Protein AF-A0AAV6TMI6-F1 (afdb_monomer_lite)

Radius of gyration: 20.51 Å; chains: 1; bounding box: 48×41×56 Å

Sequence (215 aa):
MADSFGLHVQEILPLWRVTPQSPGSEEIFKLIIDLQTMNDDALAQMTLDFLKAKYPNDPLFNEKIRLIGLRNREKFQGAVSNFELLSHMKIGNYVFHTGGWGVGEIVDFSFVLEQVSIEFDYVPGRKDLSFVTAFKVLIPIPPDHFLALRFGNPDLLEKKARKDPVGVIHMLLKDLGPKTTAEIKDELCDLIIPAKEWTRWWQATRSKAKKRYLY

Structure (mmCIF, N/CA/C/O backbone):
data_AF-A0AAV6TMI6-F1
#
_entry.id   AF-A0AAV6TMI6-F1
#
loop_
_atom_site.group_PDB
_atom_site.id
_atom_site.type_symbol
_atom_site.label_atom_id
_atom_site.label_alt_id
_atom_site.label_comp_id
_atom_site.label_asym_id
_atom_site.label_entity_id
_atom_site.label_seq_id
_atom_site.pdbx_PDB_ins_code
_atom_site.Cartn_x
_atom_site.Cartn_y
_atom_site.Cartn_z
_atom_site.occupancy
_atom_site.B_iso_or_equiv
_atom_site.auth_seq_id
_atom_site.auth_comp_id
_atom_site.auth_asym_id
_atom_site.auth_atom_id
_atom_site.pdbx_PDB_model_num
ATOM 1 N N . MET A 1 1 ? 23.675 22.908 -7.245 1.00 42.91 1 MET A N 1
ATOM 2 C CA . MET A 1 1 ? 22.680 21.922 -7.713 1.00 42.91 1 MET A CA 1
ATOM 3 C C . MET A 1 1 ? 22.862 20.698 -6.843 1.00 42.91 1 MET A C 1
ATOM 5 O O . MET A 1 1 ? 24.011 20.387 -6.571 1.00 42.91 1 MET A O 1
ATOM 9 N N . ALA A 1 2 ? 21.790 20.092 -6.328 1.00 47.50 2 ALA A N 1
ATOM 10 C CA . ALA A 1 2 ? 21.932 18.803 -5.656 1.00 47.50 2 ALA A CA 1
ATOM 11 C C . ALA A 1 2 ? 22.416 17.783 -6.692 1.00 47.50 2 ALA A C 1
ATOM 13 O O . ALA A 1 2 ? 21.940 17.808 -7.832 1.00 47.50 2 ALA A O 1
ATOM 14 N N . ASP A 1 3 ? 23.384 16.955 -6.317 1.00 54.31 3 ASP A N 1
ATOM 15 C CA . ASP A 1 3 ? 23.865 15.876 -7.167 1.00 54.31 3 ASP A CA 1
ATOM 16 C C . ASP A 1 3 ? 22.695 14.966 -7.565 1.00 54.31 3 ASP A C 1
ATOM 18 O O . ASP A 1 3 ? 21.745 14.770 -6.801 1.00 54.31 3 ASP A O 1
ATOM 22 N N . SER A 1 4 ? 22.720 14.446 -8.797 1.00 68.94 4 SER A N 1
ATOM 23 C CA . SER A 1 4 ? 21.697 13.493 -9.233 1.00 68.94 4 SER A CA 1
ATOM 24 C C . SER A 1 4 ? 21.710 12.302 -8.281 1.00 68.94 4 SER A C 1
ATOM 26 O O . SER A 1 4 ? 22.778 11.748 -8.026 1.00 68.94 4 SER A O 1
ATOM 28 N N . PHE A 1 5 ? 20.537 11.863 -7.812 1.00 69.19 5 PHE A N 1
ATOM 29 C CA . PHE A 1 5 ? 20.434 10.691 -6.935 1.00 69.19 5 PHE A CA 1
ATOM 30 C C . PHE A 1 5 ? 21.130 9.453 -7.531 1.00 69.19 5 PHE A C 1
ATOM 32 O O . PHE A 1 5 ? 21.631 8.607 -6.797 1.00 69.19 5 PHE A O 1
ATOM 39 N N . GLY A 1 6 ? 21.260 9.386 -8.861 1.00 68.88 6 GLY A N 1
ATOM 40 C CA . GLY A 1 6 ? 22.077 8.386 -9.541 1.00 68.88 6 GLY A CA 1
ATOM 41 C C . GLY A 1 6 ? 23.509 8.248 -8.999 1.00 68.88 6 GLY A C 1
ATOM 42 O O . GLY A 1 6 ? 23.983 7.129 -8.834 1.00 68.88 6 GLY A O 1
ATOM 43 N N . LEU A 1 7 ? 24.183 9.344 -8.638 1.00 68.44 7 LEU A N 1
ATOM 44 C CA . LEU A 1 7 ? 25.538 9.282 -8.075 1.00 68.44 7 LEU A CA 1
ATOM 45 C C . LEU A 1 7 ? 25.561 8.537 -6.731 1.00 68.44 7 LEU A C 1
ATOM 47 O O . LEU A 1 7 ? 26.423 7.691 -6.513 1.00 68.44 7 LEU A O 1
ATOM 51 N N . HIS A 1 8 ? 24.550 8.743 -5.886 1.00 77.50 8 HIS A N 1
ATOM 52 C CA . HIS A 1 8 ? 24.412 8.012 -4.624 1.00 77.50 8 HIS A CA 1
ATOM 53 C C . HIS A 1 8 ? 24.038 6.540 -4.827 1.00 77.50 8 HIS A C 1
ATOM 55 O O . HIS A 1 8 ? 24.455 5.683 -4.050 1.00 77.50 8 HIS A O 1
ATOM 61 N N . VAL A 1 9 ? 23.308 6.203 -5.895 1.00 77.44 9 VAL A N 1
ATOM 62 C CA . VAL A 1 9 ? 23.026 4.799 -6.243 1.00 77.44 9 VAL A CA 1
ATOM 63 C C . VAL A 1 9 ? 24.326 4.023 -6.476 1.00 77.44 9 VAL A C 1
ATOM 65 O O . VAL A 1 9 ? 24.444 2.888 -6.011 1.00 77.44 9 VAL A O 1
ATOM 68 N N . GLN A 1 10 ? 25.326 4.630 -7.121 1.00 75.75 10 GLN A N 1
ATOM 69 C CA . GLN A 1 10 ? 26.625 3.983 -7.339 1.00 75.75 10 GLN A CA 1
ATOM 70 C C . GLN A 1 10 ? 27.388 3.703 -6.035 1.00 75.75 10 GLN A C 1
ATOM 72 O O . GLN A 1 10 ? 28.104 2.706 -5.958 1.00 75.75 10 GLN A O 1
ATOM 77 N N . GLU A 1 11 ? 27.202 4.530 -5.005 1.00 81.31 11 GLU A N 1
ATOM 78 C CA . GLU A 1 11 ? 27.825 4.354 -3.686 1.00 81.31 11 GLU A CA 1
ATOM 79 C C . GLU A 1 11 ? 27.087 3.320 -2.821 1.00 81.31 11 GLU A C 1
ATOM 81 O O . GLU A 1 11 ? 27.713 2.541 -2.101 1.00 81.31 11 GLU A O 1
ATOM 86 N N . ILE A 1 12 ? 25.753 3.277 -2.905 1.00 83.62 12 ILE A N 1
ATOM 87 C CA . ILE A 1 12 ? 24.907 2.410 -2.070 1.00 83.62 12 ILE A CA 1
ATOM 88 C C . ILE A 1 12 ? 24.881 0.967 -2.595 1.00 83.62 12 ILE A C 1
ATOM 90 O O . ILE A 1 12 ? 24.885 0.020 -1.803 1.00 83.62 12 ILE A O 1
ATOM 94 N N . LEU A 1 13 ? 24.872 0.763 -3.918 1.00 83.88 13 LEU A N 1
ATOM 95 C CA . LEU A 1 13 ? 24.757 -0.571 -4.524 1.00 83.88 13 LEU A CA 1
ATOM 96 C C . LEU A 1 13 ? 25.828 -1.573 -4.045 1.00 83.88 13 LEU A C 1
ATOM 98 O O . LEU A 1 13 ? 25.459 -2.711 -3.738 1.00 83.88 13 LEU A O 1
ATOM 102 N N . PRO A 1 14 ? 27.126 -1.218 -3.939 1.00 86.31 14 PRO A N 1
ATOM 103 C CA . PRO A 1 14 ? 28.140 -2.117 -3.389 1.00 86.31 14 PRO A CA 1
ATOM 104 C C . PRO A 1 14 ? 27.855 -2.556 -1.947 1.00 86.31 14 PRO A C 1
ATOM 106 O O . PRO A 1 14 ? 28.071 -3.721 -1.619 1.00 86.31 14 PRO A O 1
ATOM 109 N N . LEU A 1 15 ? 27.332 -1.656 -1.106 1.00 85.75 15 LEU A N 1
ATOM 110 C CA . LEU A 1 15 ? 26.986 -1.950 0.291 1.00 85.75 15 LEU A CA 1
ATOM 111 C C . LEU A 1 15 ? 25.789 -2.898 0.378 1.00 85.75 15 LEU A C 1
ATOM 113 O O . LEU A 1 15 ? 25.787 -3.852 1.159 1.00 85.75 15 LEU A O 1
ATOM 117 N N . TRP A 1 16 ? 24.788 -2.679 -0.472 1.00 87.25 16 TRP A N 1
ATOM 118 C CA . TRP A 1 16 ? 23.643 -3.574 -0.562 1.00 87.25 16 TRP A CA 1
ATOM 119 C C . TRP A 1 16 ? 24.061 -4.999 -0.959 1.00 87.25 16 TRP A C 1
ATOM 121 O O . TRP A 1 16 ? 23.619 -5.961 -0.337 1.00 87.25 16 TRP A O 1
ATOM 131 N N . ARG A 1 17 ? 24.980 -5.153 -1.924 1.00 82.50 17 ARG A N 1
ATOM 132 C CA . ARG A 1 17 ? 25.440 -6.471 -2.413 1.00 82.50 17 ARG A CA 1
ATOM 133 C C . ARG A 1 17 ? 26.094 -7.347 -1.342 1.00 82.50 17 ARG A C 1
ATOM 135 O O . ARG A 1 17 ? 26.044 -8.567 -1.458 1.00 82.50 17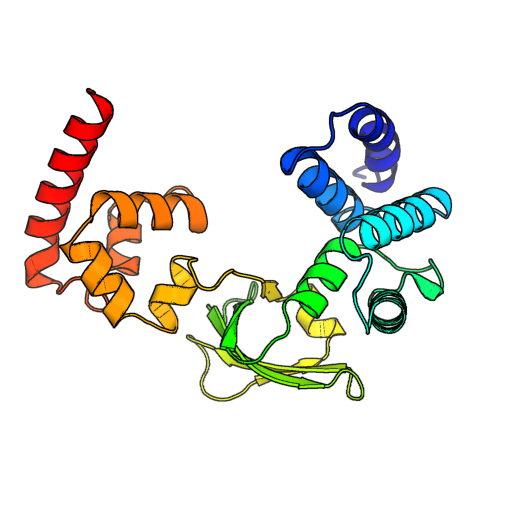 ARG A O 1
ATOM 142 N N . VAL A 1 18 ? 26.728 -6.745 -0.336 1.00 86.19 18 VAL A N 1
ATOM 143 C CA . VAL A 1 18 ? 27.372 -7.473 0.774 1.00 86.19 18 VAL A CA 1
ATOM 144 C C . VAL A 1 18 ? 26.449 -7.668 1.979 1.00 86.19 18 VAL A C 1
ATOM 146 O O . VAL A 1 18 ? 26.834 -8.308 2.956 1.00 86.19 18 VAL A O 1
ATOM 149 N N . THR A 1 19 ? 25.231 -7.126 1.925 1.00 82.81 19 THR A N 1
ATOM 150 C CA . THR A 1 19 ? 24.244 -7.265 2.996 1.00 82.81 19 THR A CA 1
ATOM 151 C C . THR A 1 19 ? 23.599 -8.657 2.932 1.00 82.81 19 THR A C 1
ATOM 153 O O . THR A 1 19 ? 23.247 -9.117 1.843 1.00 82.81 19 THR A O 1
ATOM 156 N N . PRO A 1 20 ? 23.410 -9.352 4.071 1.00 83.56 20 PRO A N 1
ATOM 157 C CA . PRO A 1 20 ? 22.707 -10.629 4.095 1.00 83.56 20 PRO A CA 1
ATOM 158 C C . PRO A 1 20 ? 21.294 -10.522 3.516 1.00 83.56 20 PRO A C 1
ATOM 160 O O . PRO A 1 20 ? 20.553 -9.587 3.836 1.00 83.56 20 PRO A O 1
ATOM 163 N N . GLN A 1 21 ? 20.911 -11.529 2.728 1.00 83.62 21 GLN A N 1
ATOM 164 C CA . GLN A 1 21 ? 19.560 -11.639 2.185 1.00 83.62 21 GLN A CA 1
ATOM 165 C C . GLN A 1 21 ? 18.548 -11.688 3.331 1.00 83.62 21 GLN A C 1
ATOM 167 O O . GLN A 1 21 ? 18.550 -12.588 4.171 1.00 83.62 21 GLN A O 1
ATOM 172 N N . SER A 1 22 ? 17.723 -10.656 3.388 1.00 86.81 22 SER A N 1
ATOM 173 C CA . SER A 1 22 ? 16.751 -10.397 4.441 1.00 86.81 22 SER A CA 1
ATOM 174 C C . SER A 1 22 ? 15.634 -9.501 3.901 1.00 86.81 22 SER A C 1
ATOM 176 O O . SER A 1 22 ? 15.871 -8.746 2.953 1.00 86.81 22 SER A O 1
ATOM 178 N N . PRO A 1 23 ? 14.450 -9.480 4.538 1.00 86.75 23 PRO A N 1
ATOM 179 C CA . PRO A 1 23 ? 13.391 -8.542 4.164 1.00 86.75 23 PRO A CA 1
ATOM 180 C C . PRO A 1 23 ? 1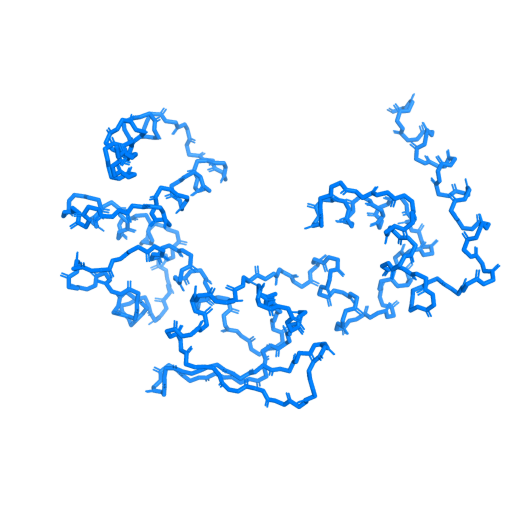3.863 -7.078 4.141 1.00 86.75 23 PRO A C 1
ATOM 182 O O . PRO A 1 23 ? 13.470 -6.315 3.267 1.00 86.75 23 PRO A O 1
ATOM 185 N N . GLY A 1 24 ? 14.768 -6.700 5.053 1.00 88.38 24 GLY A N 1
ATOM 186 C CA . GLY A 1 24 ? 15.363 -5.362 5.067 1.00 88.38 24 GLY A CA 1
ATOM 187 C C . GLY A 1 24 ? 16.239 -5.084 3.843 1.00 88.38 24 GLY A C 1
ATOM 188 O O . GLY A 1 24 ? 16.163 -4.003 3.269 1.00 88.38 24 GLY A O 1
ATOM 189 N N . SER A 1 25 ? 17.035 -6.061 3.398 1.00 90.25 25 SER A N 1
ATOM 190 C CA . SER A 1 25 ? 17.825 -5.912 2.171 1.00 90.25 25 SER A CA 1
ATOM 191 C C . SER A 1 25 ? 16.945 -5.806 0.920 1.00 90.25 25 SER A C 1
ATOM 193 O O . SER A 1 25 ? 17.256 -5.008 0.041 1.00 90.25 25 SER A O 1
ATOM 195 N N . GLU A 1 26 ? 15.830 -6.538 0.838 1.00 92.25 26 GLU A N 1
ATOM 196 C CA . GLU A 1 26 ? 14.895 -6.410 -0.288 1.00 92.25 26 GLU A CA 1
ATOM 197 C C . GLU A 1 26 ? 14.279 -5.009 -0.354 1.00 92.25 26 GLU A C 1
ATOM 199 O O . GLU A 1 26 ? 14.228 -4.409 -1.427 1.00 92.25 26 GLU A O 1
ATOM 204 N N . GLU A 1 27 ? 13.870 -4.468 0.797 1.00 91.88 27 GLU A N 1
ATOM 205 C CA . GLU A 1 27 ? 13.300 -3.122 0.886 1.00 91.88 27 GLU A CA 1
ATOM 206 C C . GLU A 1 27 ? 14.324 -2.048 0.497 1.00 91.88 27 GLU A C 1
ATOM 208 O O . GLU A 1 27 ? 14.013 -1.133 -0.261 1.00 91.88 27 GLU A O 1
ATOM 213 N N . ILE A 1 28 ? 15.581 -2.189 0.930 1.00 92.56 28 ILE A N 1
ATOM 214 C CA . ILE A 1 28 ? 16.662 -1.291 0.501 1.00 92.56 28 ILE A CA 1
ATOM 215 C C . ILE A 1 28 ? 16.838 -1.345 -1.021 1.00 92.56 28 ILE A C 1
ATOM 217 O O . ILE A 1 28 ? 16.965 -0.299 -1.654 1.00 92.56 28 ILE A O 1
ATOM 221 N N . PHE A 1 29 ? 16.827 -2.537 -1.627 1.00 94.00 29 PHE A N 1
ATOM 222 C CA . PHE A 1 29 ? 16.960 -2.663 -3.080 1.00 94.00 29 PHE A CA 1
ATOM 223 C C . PHE A 1 29 ? 15.817 -1.970 -3.815 1.00 94.00 29 PHE A C 1
ATOM 225 O O . PHE A 1 29 ? 16.051 -1.203 -4.746 1.00 94.00 29 PHE A O 1
ATOM 232 N N . LYS A 1 30 ? 14.584 -2.202 -3.367 1.00 95.19 30 LYS A N 1
ATOM 233 C CA . LYS A 1 30 ? 13.396 -1.531 -3.889 1.00 95.19 30 LYS A CA 1
ATOM 234 C C . LYS A 1 30 ? 13.544 -0.010 -3.832 1.00 95.19 30 LYS A C 1
ATOM 236 O O . LYS A 1 30 ? 13.389 0.630 -4.866 1.00 95.19 30 LYS A O 1
ATOM 241 N N . LEU A 1 31 ? 13.956 0.552 -2.692 1.00 93.19 31 LEU A N 1
ATOM 242 C CA . LEU A 1 31 ? 14.194 1.993 -2.542 1.00 93.19 31 LEU A CA 1
ATOM 243 C C . LEU A 1 31 ? 15.281 2.516 -3.493 1.00 93.19 31 LEU A C 1
ATOM 245 O O . LEU A 1 31 ? 15.130 3.594 -4.067 1.00 93.19 31 LEU A O 1
ATOM 249 N N . ILE A 1 32 ? 16.359 1.753 -3.705 1.00 92.62 32 ILE A N 1
ATOM 250 C CA . ILE A 1 32 ? 17.386 2.099 -4.700 1.00 92.62 32 ILE A CA 1
ATOM 251 C C . ILE A 1 32 ? 16.753 2.202 -6.095 1.00 92.62 32 ILE A C 1
ATOM 253 O O . ILE A 1 32 ? 16.994 3.180 -6.801 1.00 92.62 32 ILE A O 1
ATOM 257 N N . ILE A 1 33 ? 15.923 1.232 -6.490 1.00 94.44 33 ILE A N 1
ATOM 258 C CA . ILE A 1 33 ? 15.256 1.223 -7.801 1.00 94.44 33 ILE A CA 1
ATOM 259 C C . ILE A 1 33 ? 14.168 2.303 -7.916 1.00 94.44 33 ILE A C 1
ATOM 261 O O . ILE A 1 33 ? 13.968 2.852 -9.000 1.00 94.44 33 ILE A O 1
ATOM 265 N N . ASP A 1 34 ? 13.485 2.651 -6.829 1.00 92.75 34 ASP A N 1
ATOM 266 C CA . ASP A 1 34 ? 12.494 3.733 -6.802 1.00 92.75 34 ASP A CA 1
ATOM 267 C C . ASP A 1 34 ? 13.141 5.109 -7.023 1.00 92.75 34 ASP A C 1
ATOM 269 O O . ASP A 1 34 ? 12.542 5.996 -7.633 1.00 92.75 34 ASP A O 1
ATOM 273 N N . LEU A 1 35 ? 14.376 5.296 -6.557 1.00 90.06 35 LEU A N 1
ATOM 274 C CA . LEU A 1 35 ? 15.058 6.591 -6.573 1.00 90.06 35 LEU A CA 1
ATOM 275 C C . LEU A 1 35 ? 16.083 6.742 -7.712 1.00 90.06 35 LEU A C 1
ATOM 277 O O . LEU A 1 35 ? 16.497 7.862 -8.017 1.00 90.06 35 LEU A O 1
ATOM 281 N N . GLN A 1 36 ? 16.498 5.646 -8.356 1.00 87.94 36 GLN A N 1
ATOM 282 C CA . GLN A 1 36 ? 17.481 5.688 -9.442 1.00 87.94 36 GLN A CA 1
ATOM 283 C C . GLN A 1 36 ? 17.005 6.519 -10.645 1.00 87.94 36 GLN A C 1
ATOM 285 O O . GLN A 1 36 ? 15.839 6.478 -11.035 1.00 87.94 36 GLN A O 1
ATOM 290 N N . THR A 1 37 ? 17.948 7.216 -11.284 1.00 86.56 37 THR A N 1
ATOM 291 C CA . THR A 1 37 ? 17.722 7.998 -12.515 1.00 86.56 37 THR A CA 1
ATOM 292 C C . THR A 1 37 ? 18.679 7.637 -13.655 1.00 86.56 37 THR A C 1
ATOM 294 O O . THR A 1 37 ? 18.583 8.207 -14.741 1.00 86.56 37 THR A O 1
ATOM 297 N N . MET A 1 38 ? 19.621 6.716 -13.421 1.00 79.88 38 MET A N 1
ATOM 298 C CA . MET A 1 38 ? 20.730 6.427 -14.340 1.00 79.88 38 MET A CA 1
ATOM 299 C C . MET A 1 38 ? 20.343 5.494 -15.484 1.00 79.88 38 MET A C 1
ATOM 301 O O . MET A 1 38 ? 20.992 5.530 -16.522 1.00 79.88 38 MET A O 1
ATOM 305 N N . ASN A 1 39 ? 19.313 4.664 -15.285 1.00 80.00 39 ASN A N 1
ATOM 306 C CA . ASN A 1 39 ? 18.889 3.612 -16.212 1.00 80.00 39 ASN A CA 1
ATOM 307 C C . ASN A 1 39 ? 20.062 2.763 -16.753 1.00 80.00 39 ASN A C 1
ATOM 309 O O . ASN A 1 39 ? 20.126 2.444 -17.935 1.00 80.00 39 ASN A O 1
ATOM 313 N N . ASP A 1 40 ? 21.002 2.421 -15.869 1.00 86.06 40 ASP A N 1
ATOM 314 C CA . ASP A 1 40 ? 22.181 1.617 -16.192 1.00 86.06 40 ASP A CA 1
ATOM 315 C C . ASP A 1 40 ? 21.818 0.150 -16.489 1.00 86.06 40 ASP A C 1
ATOM 317 O O . ASP A 1 40 ? 20.967 -0.446 -15.822 1.00 86.06 40 ASP A O 1
ATOM 321 N N . ASP A 1 41 ? 22.501 -0.449 -17.466 1.00 89.38 41 ASP A N 1
ATOM 322 C CA . ASP A 1 41 ? 22.238 -1.814 -17.931 1.00 89.38 41 ASP A CA 1
ATOM 323 C C . ASP A 1 41 ? 22.522 -2.880 -16.864 1.00 89.38 41 ASP A C 1
ATOM 325 O O . ASP A 1 41 ? 21.785 -3.868 -16.754 1.00 89.38 41 ASP A O 1
ATOM 329 N N . ALA A 1 42 ? 23.571 -2.694 -16.056 1.00 89.69 42 ALA A N 1
ATOM 330 C CA . ALA A 1 42 ? 23.886 -3.618 -14.974 1.00 89.69 42 ALA A CA 1
ATOM 331 C C . ALA A 1 42 ? 22.828 -3.524 -13.869 1.00 89.69 42 ALA A C 1
ATOM 333 O O . ALA A 1 42 ? 22.396 -4.553 -13.350 1.00 89.69 42 ALA A O 1
ATOM 334 N N . LEU A 1 43 ? 22.345 -2.319 -13.555 1.00 90.88 43 LEU A N 1
ATOM 335 C CA . LEU A 1 43 ? 21.240 -2.127 -12.615 1.00 90.88 43 LEU A CA 1
ATOM 336 C C . LEU A 1 43 ? 19.922 -2.724 -13.133 1.00 90.88 43 LEU A C 1
ATOM 338 O O . LEU A 1 43 ? 19.197 -3.370 -12.371 1.00 90.88 43 LEU A O 1
ATOM 342 N N . ALA A 1 44 ? 19.623 -2.578 -14.425 1.00 93.75 44 ALA A N 1
ATOM 343 C CA . ALA A 1 44 ? 18.457 -3.202 -15.048 1.00 93.75 44 ALA A CA 1
ATOM 344 C C . ALA A 1 44 ? 18.531 -4.736 -14.968 1.00 93.75 44 ALA A C 1
ATOM 346 O O . ALA A 1 44 ? 17.551 -5.389 -14.602 1.00 93.75 44 ALA A O 1
ATOM 347 N N . GLN A 1 45 ? 19.707 -5.312 -15.244 1.00 94.38 45 GLN A N 1
ATOM 348 C CA . GLN A 1 45 ? 19.946 -6.750 -15.121 1.00 94.38 45 GLN A CA 1
ATOM 349 C C . GLN A 1 45 ? 19.795 -7.229 -13.671 1.00 94.38 45 GLN A C 1
ATOM 351 O O . GLN A 1 45 ? 19.084 -8.200 -13.427 1.00 94.38 45 GLN A O 1
ATOM 356 N N . MET A 1 46 ? 20.367 -6.509 -12.701 1.00 93.56 46 MET A N 1
ATOM 357 C CA . MET A 1 46 ? 20.188 -6.806 -11.275 1.00 93.56 46 MET A CA 1
ATOM 358 C C . MET A 1 46 ? 18.714 -6.771 -10.863 1.00 93.56 46 MET A C 1
ATOM 360 O O . MET A 1 46 ? 18.261 -7.638 -10.120 1.00 93.56 46 MET A O 1
ATOM 364 N N . THR A 1 47 ? 17.956 -5.792 -11.362 1.00 95.81 47 THR A N 1
ATOM 365 C CA . THR A 1 47 ? 16.520 -5.673 -11.076 1.00 95.81 47 THR A CA 1
ATOM 366 C C . THR A 1 47 ? 15.745 -6.859 -11.645 1.00 95.81 47 THR A C 1
ATOM 368 O O . THR A 1 47 ? 14.878 -7.417 -10.974 1.00 95.81 47 THR A O 1
ATOM 371 N N . LEU A 1 48 ? 16.080 -7.289 -12.863 1.00 96.44 48 LEU A N 1
ATOM 372 C CA . LEU A 1 48 ? 15.478 -8.464 -13.485 1.00 96.44 48 LEU A CA 1
ATOM 373 C C . LEU A 1 48 ? 15.777 -9.744 -12.693 1.00 96.44 48 LEU A C 1
ATOM 375 O O . LEU A 1 48 ? 14.868 -10.541 -12.471 1.00 96.44 48 LEU A O 1
ATOM 379 N N . ASP A 1 49 ? 17.023 -9.939 -12.268 1.00 95.62 49 ASP A N 1
ATOM 380 C CA . ASP A 1 49 ? 17.434 -11.129 -11.517 1.00 95.62 49 ASP A CA 1
ATOM 381 C C . ASP A 1 49 ? 16.788 -11.165 -10.127 1.00 95.62 49 ASP A C 1
ATOM 383 O O . ASP A 1 49 ? 16.290 -12.211 -9.708 1.00 95.62 49 ASP A O 1
ATOM 387 N N . PHE A 1 50 ? 16.689 -10.009 -9.462 1.00 95.88 50 PHE A N 1
ATOM 388 C CA . PHE A 1 50 ? 15.935 -9.847 -8.219 1.00 95.88 50 PHE A CA 1
ATOM 389 C C . PHE A 1 50 ? 14.464 -10.256 -8.386 1.00 95.88 50 PHE A C 1
ATOM 391 O O . PHE A 1 50 ? 13.954 -11.083 -7.628 1.00 95.88 50 PHE A O 1
ATOM 398 N N . LEU A 1 51 ? 13.782 -9.732 -9.412 1.00 97.44 51 LEU A N 1
ATOM 399 C CA . LEU A 1 51 ? 12.375 -10.053 -9.668 1.00 97.44 51 LEU A CA 1
ATOM 400 C C . LEU A 1 51 ? 12.180 -11.529 -10.026 1.00 97.44 51 LEU A C 1
ATOM 402 O O . LEU A 1 51 ? 11.241 -12.148 -9.532 1.00 97.44 51 LEU A O 1
ATOM 406 N N . LYS A 1 52 ? 13.071 -12.118 -10.833 1.00 96.62 52 LYS A N 1
ATOM 407 C CA . LYS A 1 52 ? 13.029 -13.553 -11.164 1.00 96.62 52 LYS A CA 1
ATOM 408 C C . LYS A 1 52 ? 13.189 -14.430 -9.926 1.00 96.62 52 LYS A C 1
ATOM 410 O O . LYS A 1 52 ? 12.482 -15.424 -9.802 1.00 96.62 52 LYS A O 1
ATOM 415 N N . ALA A 1 53 ? 14.099 -14.071 -9.020 1.00 95.06 53 ALA A N 1
ATOM 416 C CA . ALA A 1 53 ? 14.312 -14.810 -7.780 1.00 95.06 53 ALA A CA 1
ATOM 417 C C . ALA A 1 53 ? 13.096 -14.722 -6.843 1.00 95.06 53 ALA A C 1
ATOM 419 O O . ALA A 1 53 ? 12.719 -15.724 -6.237 1.00 95.06 53 ALA A O 1
ATOM 420 N N . LYS A 1 54 ? 12.458 -13.547 -6.757 1.00 95.06 54 LYS A N 1
ATOM 421 C CA . LYS A 1 54 ? 11.289 -13.307 -5.895 1.00 95.06 54 LYS A CA 1
ATOM 422 C C . LYS A 1 54 ? 9.990 -13.899 -6.459 1.00 95.06 54 LYS A C 1
ATOM 424 O O . LYS A 1 54 ? 9.146 -14.359 -5.694 1.00 95.06 54 LYS A O 1
ATOM 429 N N . TYR A 1 55 ? 9.838 -13.932 -7.784 1.00 96.38 55 TYR A N 1
ATOM 430 C CA . TYR A 1 55 ? 8.620 -14.367 -8.480 1.00 96.38 55 TYR A CA 1
ATOM 431 C C . TYR A 1 55 ? 8.889 -15.457 -9.539 1.00 96.38 55 TYR A C 1
ATOM 433 O O . TYR A 1 55 ? 8.520 -15.287 -10.704 1.00 96.38 55 TYR A O 1
ATOM 441 N N . PRO A 1 56 ? 9.493 -16.605 -9.171 1.00 94.88 56 PRO A N 1
ATOM 442 C CA . PRO A 1 56 ? 9.985 -17.590 -10.141 1.00 94.88 56 PRO A CA 1
ATOM 443 C C . PRO A 1 56 ? 8.878 -18.272 -10.957 1.00 94.88 56 PRO A C 1
ATOM 445 O O . PRO A 1 56 ? 9.126 -18.725 -12.070 1.00 94.88 56 PRO A O 1
ATOM 448 N N . ASN A 1 57 ? 7.658 -18.336 -10.414 1.00 95.94 57 ASN A N 1
ATOM 449 C CA . ASN A 1 57 ? 6.520 -19.045 -11.005 1.00 95.94 57 ASN A CA 1
ATOM 450 C C . ASN A 1 57 ? 5.371 -18.103 -11.403 1.00 95.94 57 ASN A C 1
ATOM 452 O O . ASN A 1 57 ? 4.228 -18.545 -11.512 1.00 95.94 57 ASN A O 1
ATOM 456 N N . ASP A 1 58 ? 5.633 -16.803 -11.560 1.00 96.19 58 ASP A N 1
ATOM 457 C CA . ASP A 1 58 ? 4.590 -15.860 -11.962 1.00 96.19 58 ASP A CA 1
ATOM 458 C C . ASP A 1 58 ? 4.205 -16.086 -13.438 1.00 96.19 58 ASP A C 1
ATOM 460 O O . ASP A 1 58 ? 5.035 -15.881 -14.329 1.00 96.19 58 ASP A O 1
ATOM 464 N N . PRO A 1 59 ? 2.956 -16.491 -13.738 1.00 96.00 59 PRO A N 1
ATOM 465 C CA . PRO A 1 59 ? 2.542 -16.808 -15.105 1.00 96.00 59 PRO A CA 1
ATOM 466 C C . PRO A 1 59 ? 2.539 -15.582 -16.028 1.00 96.00 59 PRO A C 1
ATOM 468 O O . PRO A 1 59 ? 2.572 -15.730 -17.248 1.00 96.00 59 PRO A O 1
ATOM 471 N N . LEU A 1 60 ? 2.512 -14.372 -15.462 1.00 96.38 60 LEU A N 1
ATOM 472 C CA . LEU A 1 60 ? 2.525 -13.103 -16.183 1.00 96.38 60 LEU A CA 1
ATOM 473 C C . LEU A 1 60 ? 3.879 -12.394 -16.070 1.00 96.38 60 LEU A C 1
ATOM 475 O O . LEU A 1 60 ? 3.965 -11.211 -16.396 1.00 96.38 60 LEU A O 1
ATOM 479 N N . PHE A 1 61 ? 4.943 -13.083 -15.641 1.00 97.12 61 PHE A N 1
ATOM 480 C CA . PHE A 1 61 ? 6.246 -12.468 -15.376 1.00 97.12 61 PHE A CA 1
ATOM 481 C C . PHE A 1 61 ? 6.735 -11.594 -16.539 1.00 97.12 61 PHE A C 1
ATOM 483 O O . PHE A 1 61 ? 6.983 -10.404 -16.361 1.00 97.12 61 PHE A O 1
ATOM 490 N N . ASN A 1 62 ? 6.813 -12.151 -17.751 1.00 96.19 62 ASN A N 1
ATOM 491 C CA . ASN A 1 62 ? 7.306 -11.424 -18.928 1.00 96.19 62 ASN A CA 1
ATOM 492 C C . ASN A 1 62 ? 6.418 -10.229 -19.301 1.00 96.19 62 ASN A C 1
ATOM 494 O O . ASN A 1 62 ? 6.926 -9.191 -19.729 1.00 96.19 62 ASN A O 1
ATOM 498 N N . GLU A 1 63 ? 5.107 -10.361 -19.105 1.00 96.69 63 GLU A N 1
ATOM 499 C CA . GLU A 1 63 ? 4.157 -9.281 -19.353 1.00 96.69 63 GLU A CA 1
ATOM 500 C C . GLU A 1 63 ? 4.352 -8.143 -18.344 1.00 96.69 63 GLU A C 1
ATOM 502 O O . GLU A 1 63 ? 4.459 -6.979 -18.721 1.00 96.69 63 GLU A O 1
ATOM 507 N N . LYS A 1 64 ? 4.537 -8.468 -17.062 1.00 97.31 64 LYS A N 1
ATOM 508 C CA . LYS A 1 64 ? 4.860 -7.487 -16.019 1.00 97.31 64 LYS A CA 1
ATOM 509 C C . LYS A 1 64 ? 6.209 -6.808 -16.264 1.00 97.31 64 LYS A C 1
ATOM 511 O O . LYS A 1 64 ? 6.290 -5.591 -16.139 1.00 97.31 64 LYS A O 1
ATOM 516 N N . ILE A 1 65 ? 7.241 -7.544 -16.692 1.00 97.12 65 ILE A N 1
ATOM 517 C CA . ILE A 1 65 ? 8.548 -6.974 -17.083 1.00 97.12 65 ILE A CA 1
ATOM 518 C C . ILE A 1 65 ? 8.400 -5.953 -18.223 1.00 97.12 65 ILE A C 1
ATOM 520 O O . ILE A 1 65 ? 9.084 -4.925 -18.223 1.00 97.12 65 ILE A O 1
ATOM 524 N N . ARG A 1 66 ? 7.499 -6.200 -19.185 1.00 95.75 66 ARG A N 1
ATOM 525 C CA . ARG A 1 66 ? 7.160 -5.225 -20.233 1.00 95.75 66 ARG A CA 1
ATOM 526 C C . ARG A 1 66 ? 6.502 -3.982 -19.635 1.00 95.75 66 ARG A C 1
ATOM 528 O O . ARG A 1 66 ? 6.943 -2.876 -19.934 1.00 95.75 66 ARG A O 1
ATOM 535 N N . LEU A 1 67 ? 5.483 -4.166 -18.798 1.00 95.62 67 LEU A N 1
ATOM 536 C CA . LEU A 1 67 ? 4.675 -3.081 -18.229 1.00 95.62 67 LEU A CA 1
ATOM 537 C C . LEU A 1 67 ? 5.468 -2.126 -17.330 1.00 95.62 67 LEU A C 1
ATOM 539 O O . LEU A 1 67 ? 5.182 -0.934 -17.301 1.00 95.62 67 LEU A O 1
ATOM 543 N N . ILE A 1 68 ? 6.489 -2.625 -16.632 1.00 95.31 68 ILE A N 1
ATOM 544 C CA . ILE A 1 68 ? 7.341 -1.810 -15.749 1.00 95.31 68 ILE A CA 1
ATOM 545 C C . ILE A 1 68 ? 8.566 -1.206 -16.454 1.00 95.31 68 ILE A C 1
ATOM 547 O O . ILE A 1 68 ? 9.441 -0.652 -15.794 1.00 95.31 68 ILE A O 1
ATOM 551 N N . GLY A 1 69 ? 8.666 -1.345 -17.781 1.00 91.62 69 GLY A N 1
ATOM 552 C CA . GLY A 1 69 ? 9.726 -0.731 -18.590 1.00 91.62 69 GLY A CA 1
ATOM 553 C C . GLY A 1 69 ? 11.073 -1.466 -18.598 1.00 91.62 69 GLY A C 1
ATOM 554 O O . GLY A 1 69 ? 11.999 -1.038 -19.289 1.00 91.62 69 GLY A O 1
ATOM 555 N N . LEU A 1 70 ? 11.193 -2.614 -17.918 1.00 92.25 70 LEU A N 1
ATOM 556 C CA . LEU A 1 70 ? 12.442 -3.388 -17.866 1.00 92.25 70 LEU A CA 1
ATOM 557 C C . LEU A 1 70 ? 12.763 -4.148 -19.158 1.00 92.25 70 LEU A C 1
ATOM 559 O O . LEU A 1 70 ? 13.917 -4.519 -19.362 1.00 92.25 70 LEU A O 1
ATOM 563 N N . ARG A 1 71 ? 11.790 -4.362 -20.058 1.00 89.75 71 ARG A N 1
ATOM 564 C CA . ARG A 1 71 ? 12.050 -5.040 -21.344 1.00 89.75 71 ARG A CA 1
ATOM 565 C C . ARG A 1 71 ? 13.056 -4.281 -22.210 1.00 89.75 71 ARG A C 1
ATOM 567 O O . ARG A 1 71 ? 13.947 -4.897 -22.782 1.00 89.75 71 ARG A O 1
ATOM 574 N N . ASN A 1 72 ? 12.895 -2.962 -22.294 1.00 86.69 72 ASN A N 1
ATOM 575 C CA . ASN A 1 72 ? 13.749 -2.102 -23.112 1.00 86.69 72 ASN A CA 1
ATOM 576 C C . ASN A 1 72 ? 14.847 -1.417 -22.281 1.00 86.69 72 ASN A C 1
ATOM 578 O O . ASN A 1 72 ? 15.741 -0.819 -22.858 1.00 86.69 72 ASN A O 1
ATOM 582 N N . ARG A 1 73 ? 14.781 -1.498 -20.941 1.00 87.88 73 ARG A N 1
ATOM 583 C CA . ARG A 1 73 ? 15.770 -0.955 -19.985 1.00 87.88 73 ARG A CA 1
ATOM 584 C C . ARG A 1 73 ? 15.966 0.568 -20.014 1.00 87.88 73 ARG A C 1
ATOM 586 O O . ARG A 1 73 ? 16.800 1.088 -19.289 1.00 87.88 73 ARG A O 1
ATOM 593 N N . GLU A 1 74 ? 15.151 1.297 -20.771 1.00 78.38 74 GLU A N 1
ATOM 594 C CA . GLU A 1 74 ? 15.270 2.755 -20.922 1.00 78.38 74 GLU A CA 1
ATOM 595 C C . GLU A 1 74 ? 14.680 3.550 -19.746 1.00 78.38 74 GLU A C 1
ATOM 597 O O . GLU A 1 74 ? 15.160 4.638 -19.436 1.00 78.38 74 GLU A O 1
ATOM 602 N N . LYS A 1 75 ? 13.610 3.044 -19.111 1.00 86.88 75 LYS A N 1
ATOM 603 C CA . LYS A 1 75 ? 12.914 3.694 -17.986 1.00 86.88 75 LYS A CA 1
ATOM 604 C C . LYS A 1 75 ? 12.346 2.643 -17.042 1.00 86.88 75 LYS A C 1
ATOM 606 O O . LYS A 1 75 ? 11.268 2.112 -17.291 1.00 86.88 75 LYS A O 1
ATOM 611 N N . PHE A 1 76 ? 13.066 2.361 -15.963 1.00 92.50 76 PHE A N 1
ATOM 612 C CA . PHE A 1 76 ? 12.666 1.354 -14.971 1.00 92.50 76 PHE A CA 1
ATOM 613 C C . PHE A 1 76 ? 12.736 1.874 -13.530 1.00 92.50 76 PHE A C 1
ATOM 615 O O . PHE A 1 76 ? 12.812 1.101 -12.575 1.00 92.50 76 PHE A O 1
ATOM 622 N N . GLN A 1 77 ? 12.710 3.196 -13.350 1.00 93.56 77 GLN A N 1
ATOM 623 C CA . GLN A 1 77 ? 12.525 3.784 -12.028 1.00 93.56 77 GLN A CA 1
ATOM 624 C C . GLN A 1 77 ? 11.216 3.262 -11.420 1.00 93.56 77 GLN A C 1
ATOM 626 O O . GLN A 1 77 ? 10.168 3.276 -12.069 1.00 93.56 77 GLN A O 1
ATOM 631 N N . GLY A 1 78 ? 11.296 2.756 -10.195 1.00 95.19 78 GLY A N 1
ATOM 632 C CA . GLY A 1 78 ? 10.162 2.146 -9.508 1.00 95.19 78 GLY A CA 1
ATOM 633 C C . GLY A 1 78 ? 9.759 0.764 -10.018 1.00 95.19 78 GLY A C 1
ATOM 634 O O . GLY A 1 78 ? 8.707 0.259 -9.639 1.00 95.19 78 GLY A O 1
ATOM 635 N N . ALA A 1 79 ? 10.557 0.119 -10.877 1.00 96.75 79 ALA A N 1
ATOM 636 C CA . ALA A 1 79 ? 10.177 -1.152 -11.494 1.00 96.75 79 ALA A CA 1
ATOM 637 C C . ALA A 1 79 ? 9.868 -2.261 -10.476 1.00 96.75 79 ALA A C 1
ATOM 639 O O . ALA A 1 79 ? 8.939 -3.035 -10.700 1.00 96.75 79 ALA A O 1
ATOM 640 N N . VAL A 1 80 ? 10.584 -2.313 -9.346 1.00 97.50 80 VAL A N 1
ATOM 641 C CA . VAL A 1 80 ? 10.283 -3.272 -8.271 1.00 97.50 80 VAL A CA 1
ATOM 642 C C . VAL A 1 80 ? 8.903 -2.990 -7.675 1.00 97.50 80 VAL A C 1
ATOM 644 O O . VAL A 1 80 ? 8.042 -3.865 -7.721 1.00 97.50 80 VAL A O 1
ATOM 647 N N . SER A 1 81 ? 8.657 -1.763 -7.210 1.00 97.62 81 SER A N 1
ATOM 648 C CA . SER A 1 81 ? 7.365 -1.329 -6.657 1.00 97.62 81 SER A CA 1
ATOM 649 C C . SER A 1 81 ? 6.201 -1.549 -7.626 1.00 97.62 81 SER A C 1
ATOM 651 O O . SER A 1 81 ? 5.141 -2.045 -7.244 1.00 97.62 81 SER A O 1
ATOM 653 N N . ASN A 1 82 ? 6.415 -1.267 -8.909 1.00 97.94 82 ASN A N 1
ATOM 654 C CA . ASN A 1 82 ? 5.412 -1.451 -9.952 1.00 97.94 82 ASN A CA 1
ATOM 655 C C . ASN A 1 82 ? 5.117 -2.938 -10.197 1.00 97.94 82 ASN A C 1
ATOM 657 O O . ASN A 1 82 ? 3.955 -3.313 -10.353 1.00 97.94 82 ASN A O 1
ATOM 661 N N . PHE A 1 83 ? 6.137 -3.805 -10.184 1.00 98.38 83 PHE A N 1
ATOM 662 C CA . PHE A 1 83 ? 5.942 -5.253 -10.296 1.00 98.38 83 PHE A CA 1
ATOM 663 C C . PHE A 1 83 ? 5.176 -5.797 -9.085 1.00 98.38 83 PHE A C 1
ATOM 665 O O . PHE A 1 83 ? 4.273 -6.625 -9.243 1.00 98.38 83 PHE A O 1
ATOM 672 N N . GLU A 1 84 ? 5.510 -5.326 -7.879 1.00 97.69 84 GLU A N 1
ATOM 673 C CA . GLU A 1 84 ? 4.801 -5.673 -6.644 1.00 97.69 84 GLU A CA 1
ATOM 674 C C . GLU A 1 84 ? 3.328 -5.256 -6.724 1.00 97.69 84 GLU A C 1
ATOM 676 O O . GLU A 1 84 ? 2.456 -6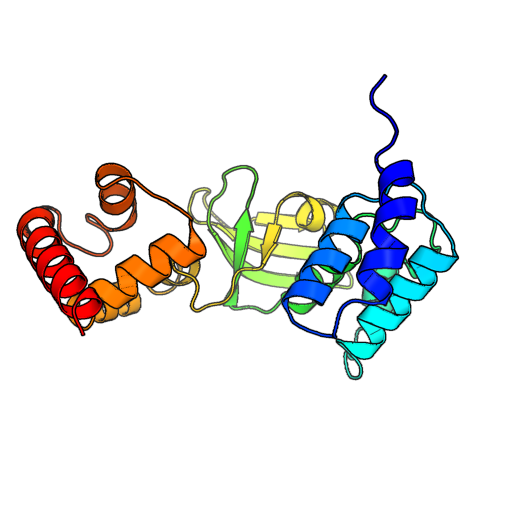.080 -6.450 1.00 97.69 84 GLU A O 1
ATOM 681 N N . LEU A 1 85 ? 3.028 -4.043 -7.206 1.00 98.44 85 LEU A N 1
ATOM 682 C CA . LEU A 1 85 ? 1.651 -3.589 -7.413 1.00 98.44 85 LEU A CA 1
ATOM 683 C C . LEU A 1 85 ? 0.899 -4.477 -8.416 1.00 98.44 85 LEU A C 1
ATOM 685 O O . LEU A 1 85 ? -0.200 -4.932 -8.111 1.00 98.44 85 LEU A O 1
ATOM 689 N N . LEU A 1 86 ? 1.489 -4.789 -9.578 1.00 98.31 86 LEU A N 1
ATOM 690 C CA . LEU A 1 86 ? 0.875 -5.693 -10.566 1.00 98.31 86 LEU A CA 1
ATOM 691 C C . LEU A 1 86 ? 0.639 -7.103 -10.007 1.00 98.31 86 LEU A C 1
ATOM 693 O O . LEU A 1 86 ? -0.288 -7.794 -10.419 1.00 98.31 86 LEU A O 1
ATOM 697 N N . SER A 1 87 ? 1.488 -7.562 -9.089 1.00 97.50 87 SER A N 1
ATOM 698 C CA . SER A 1 87 ? 1.360 -8.875 -8.440 1.00 97.50 87 SER A CA 1
ATOM 699 C C . SER A 1 87 ? 0.336 -8.881 -7.310 1.00 97.50 87 SER A C 1
ATOM 701 O O . SER A 1 87 ? -0.248 -9.923 -7.002 1.00 97.50 87 SER A O 1
ATOM 703 N N . HIS A 1 88 ? 0.083 -7.707 -6.738 1.00 97.50 88 HIS A N 1
ATOM 704 C CA . HIS A 1 88 ? -0.956 -7.457 -5.751 1.00 97.50 88 HIS A CA 1
ATOM 705 C C . HIS A 1 88 ? -2.349 -7.283 -6.367 1.00 97.50 88 HIS A C 1
ATOM 707 O O . HIS A 1 88 ? -3.337 -7.409 -5.650 1.00 97.50 88 HIS A O 1
ATOM 713 N N . MET A 1 89 ? -2.463 -7.025 -7.674 1.00 96.12 89 MET A N 1
ATOM 714 C CA . MET A 1 89 ? -3.757 -6.863 -8.347 1.00 96.12 89 MET A CA 1
ATOM 715 C C . MET A 1 89 ? -4.567 -8.162 -8.338 1.00 96.12 89 MET A C 1
ATOM 717 O O . MET A 1 89 ? -4.348 -9.075 -9.134 1.00 96.12 89 MET A O 1
ATOM 721 N N . LYS A 1 90 ? -5.514 -8.231 -7.404 1.00 97.12 90 LYS A N 1
ATOM 722 C CA . LYS A 1 90 ? -6.528 -9.276 -7.263 1.00 97.12 90 LYS A CA 1
ATOM 723 C C . LYS A 1 90 ? -7.805 -8.613 -6.771 1.00 97.12 90 LYS A C 1
ATOM 725 O O . LYS A 1 90 ? -7.732 -7.683 -5.974 1.00 97.12 90 LYS A O 1
ATOM 730 N N . ILE A 1 91 ? -8.957 -9.096 -7.224 1.00 98.12 91 ILE A N 1
ATOM 731 C CA . ILE A 1 91 ? -10.242 -8.604 -6.716 1.00 98.12 91 ILE A CA 1
ATOM 732 C C . ILE A 1 91 ? -10.301 -8.857 -5.201 1.00 98.12 91 ILE A C 1
ATOM 734 O O . ILE A 1 91 ? -9.937 -9.945 -4.748 1.00 98.12 91 ILE A O 1
ATOM 738 N N . GLY A 1 92 ? -10.708 -7.846 -4.433 1.00 97.75 92 GLY A N 1
ATOM 739 C CA . GLY A 1 92 ? -10.754 -7.873 -2.969 1.00 97.75 92 GLY A CA 1
ATOM 740 C C . GLY A 1 92 ? -9.450 -7.487 -2.264 1.00 97.75 92 GLY A C 1
ATOM 741 O O . GLY A 1 92 ? -9.422 -7.387 -1.038 1.00 97.75 92 GLY A O 1
ATOM 742 N N . ASN A 1 93 ? -8.357 -7.264 -3.003 1.00 98.19 93 ASN A N 1
ATOM 743 C CA . ASN A 1 93 ? -7.137 -6.706 -2.423 1.00 98.19 93 ASN A CA 1
ATOM 744 C C . ASN A 1 93 ? -7.243 -5.185 -2.272 1.00 98.19 93 ASN A C 1
ATOM 746 O O . ASN A 1 93 ? -7.915 -4.513 -3.053 1.00 98.19 93 ASN A O 1
ATOM 750 N N . TYR A 1 94 ? -6.510 -4.640 -1.302 1.00 98.56 94 TYR A N 1
ATOM 751 C CA . TYR A 1 94 ? -6.576 -3.224 -0.952 1.00 98.56 94 TYR A CA 1
ATOM 752 C C . TYR A 1 94 ? -5.337 -2.453 -1.397 1.00 98.56 94 TYR A C 1
ATOM 754 O O . TYR A 1 94 ? -4.215 -2.959 -1.387 1.00 98.56 94 TYR A O 1
ATOM 762 N N . VAL A 1 95 ? -5.529 -1.191 -1.745 1.00 98.69 95 VAL A N 1
ATOM 763 C CA . VAL A 1 95 ? -4.467 -0.235 -2.062 1.00 98.69 95 VAL A CA 1
ATOM 764 C C . VAL A 1 95 ? -4.704 1.059 -1.294 1.00 98.69 95 VAL A C 1
ATOM 766 O O . VAL A 1 95 ? -5.834 1.387 -0.945 1.00 98.69 95 VAL A O 1
ATOM 769 N N . PHE A 1 96 ? -3.646 1.817 -1.040 1.00 98.44 96 PHE A N 1
ATOM 770 C CA . PHE A 1 96 ? -3.728 3.169 -0.505 1.00 98.44 96 PHE A CA 1
ATOM 771 C C . PHE A 1 96 ? -3.396 4.185 -1.596 1.00 98.44 96 PHE A C 1
ATOM 773 O O . PHE A 1 96 ? -2.369 4.060 -2.265 1.00 98.44 96 PHE A O 1
ATOM 780 N N . HIS A 1 97 ? -4.249 5.196 -1.764 1.00 98.50 97 HIS A N 1
ATOM 781 C CA . HIS A 1 97 ? -4.048 6.258 -2.741 1.00 98.50 97 HIS A CA 1
ATOM 782 C C . HIS A 1 97 ? -3.304 7.457 -2.135 1.00 98.50 97 HIS A C 1
ATOM 784 O O . HIS A 1 97 ? -3.864 8.220 -1.342 1.00 98.50 97 HIS A O 1
ATOM 790 N N . THR A 1 98 ? -2.070 7.700 -2.574 1.00 96.88 98 THR A N 1
ATOM 791 C CA . THR A 1 98 ? -1.179 8.744 -2.031 1.00 96.88 98 THR A CA 1
ATOM 792 C C . THR A 1 98 ? -1.670 10.169 -2.287 1.00 96.88 98 THR A C 1
ATOM 794 O O . THR A 1 98 ? -1.355 11.075 -1.523 1.00 96.88 98 THR A O 1
ATOM 797 N N . GLY A 1 99 ? -2.495 10.378 -3.317 1.00 94.81 99 GLY A N 1
ATOM 798 C CA . GLY A 1 99 ? -3.121 11.671 -3.625 1.00 94.81 99 GLY A CA 1
ATOM 799 C C . GLY A 1 99 ? -4.396 11.990 -2.828 1.00 94.81 99 GLY A C 1
ATOM 800 O O . GLY A 1 99 ? -5.111 12.914 -3.200 1.00 94.81 99 GLY A O 1
ATOM 801 N N . GLY A 1 100 ? -4.719 11.220 -1.780 1.00 95.50 100 GLY A N 1
ATOM 802 C CA . GLY A 1 100 ? -5.770 11.586 -0.819 1.00 95.50 100 GLY A CA 1
ATOM 803 C C . GLY A 1 100 ? -7.160 10.979 -1.037 1.00 95.50 100 GLY A C 1
ATOM 804 O O . GLY A 1 100 ? -8.106 11.429 -0.404 1.00 95.50 100 GLY A O 1
ATOM 805 N N . TRP A 1 101 ? -7.313 9.955 -1.884 1.00 97.88 101 TRP A N 1
ATOM 806 C CA . TRP A 1 101 ? -8.594 9.235 -2.027 1.00 97.88 101 TRP A CA 1
ATOM 807 C C . TRP A 1 101 ? -8.821 8.178 -0.936 1.00 97.88 101 TRP A C 1
ATOM 809 O O . TRP A 1 101 ? -9.902 7.602 -0.852 1.00 97.88 101 TRP A O 1
ATOM 819 N N . GLY A 1 102 ? -7.821 7.957 -0.080 1.00 96.88 102 GLY A N 1
ATOM 820 C CA . GLY A 1 102 ? -7.885 6.992 1.010 1.00 96.88 102 GLY A CA 1
ATOM 821 C C . GLY A 1 102 ? -7.552 5.574 0.556 1.00 96.88 102 GLY A C 1
ATOM 822 O O . GLY A 1 102 ? -6.797 5.363 -0.398 1.00 96.88 102 GLY A O 1
ATOM 823 N N . VAL A 1 103 ? -8.083 4.601 1.288 1.00 97.94 103 VAL A N 1
ATOM 824 C CA . VAL A 1 103 ? -7.994 3.178 0.939 1.00 97.94 103 VAL A CA 1
ATOM 825 C C . VAL A 1 103 ? -8.935 2.894 -0.210 1.00 97.94 103 VAL A C 1
ATOM 827 O O . VAL A 1 103 ? -10.002 3.495 -0.276 1.00 97.94 103 VAL A O 1
ATOM 830 N N . GLY A 1 104 ? -8.577 1.960 -1.080 1.00 98.31 104 GLY A N 1
ATOM 831 C CA . GLY A 1 104 ? -9.533 1.387 -2.005 1.00 98.31 104 GLY A CA 1
ATOM 832 C C . GLY A 1 104 ? -9.402 -0.116 -2.152 1.00 98.31 104 GLY A C 1
ATOM 833 O O . GLY A 1 104 ? -8.321 -0.677 -1.972 1.00 98.31 104 GLY A O 1
ATOM 834 N N . GLU A 1 105 ? -10.517 -0.753 -2.479 1.00 98.56 105 GLU A N 1
ATOM 835 C CA . GLU A 1 105 ? -10.614 -2.169 -2.819 1.00 98.56 105 GLU A CA 1
ATOM 836 C C . GLU A 1 105 ? -10.585 -2.328 -4.339 1.00 98.56 105 GLU A C 1
ATOM 838 O O . GLU A 1 105 ? -11.325 -1.667 -5.070 1.00 98.56 105 GLU A O 1
ATOM 843 N N . ILE A 1 106 ? -9.711 -3.205 -4.828 1.00 98.69 106 ILE A N 1
ATOM 844 C CA . ILE A 1 106 ? -9.663 -3.569 -6.241 1.00 98.69 106 ILE A CA 1
ATOM 845 C C . ILE A 1 106 ? -10.915 -4.384 -6.556 1.00 98.69 106 ILE A C 1
ATOM 847 O O . ILE A 1 106 ? -11.093 -5.486 -6.038 1.00 98.69 106 ILE A O 1
ATOM 851 N N . VAL A 1 107 ? -11.754 -3.860 -7.445 1.00 98.50 107 VAL A N 1
ATOM 852 C CA . VAL A 1 107 ? -12.998 -4.512 -7.874 1.00 98.50 107 VAL A CA 1
ATOM 853 C C . VAL A 1 107 ? -12.871 -5.177 -9.243 1.00 98.50 107 VAL A C 1
ATOM 855 O O . VAL A 1 107 ? -13.637 -6.084 -9.552 1.00 98.50 107 VAL A O 1
ATOM 858 N N . ASP A 1 108 ? -11.903 -4.753 -10.062 1.00 98.56 108 ASP A N 1
ATOM 859 C CA . ASP A 1 108 ? -11.638 -5.311 -11.393 1.00 98.56 108 ASP A CA 1
ATOM 860 C C . ASP A 1 108 ? -10.241 -4.891 -11.894 1.00 98.56 108 ASP A C 1
ATOM 862 O O . ASP A 1 108 ? -9.664 -3.916 -11.403 1.00 98.56 108 ASP A O 1
ATOM 866 N N . PHE A 1 109 ? -9.677 -5.610 -12.863 1.00 98.31 109 PHE A N 1
ATOM 867 C CA . PHE A 1 109 ? -8.431 -5.233 -13.540 1.00 98.31 109 PHE A CA 1
ATOM 868 C C . PHE A 1 109 ? -8.262 -5.964 -14.876 1.00 98.31 109 PHE A C 1
ATOM 870 O O . PHE A 1 109 ? -8.725 -7.086 -15.067 1.00 98.31 109 PHE A O 1
ATOM 877 N N . SER A 1 110 ? -7.524 -5.352 -15.801 1.00 97.88 110 SER A N 1
ATOM 878 C CA . SER A 1 110 ? -7.210 -5.929 -17.105 1.00 97.88 110 SER A CA 1
ATOM 879 C C . SER A 1 110 ? -5.778 -5.612 -17.512 1.00 97.88 110 SER A C 1
ATOM 881 O O . SER A 1 110 ? -5.418 -4.456 -17.722 1.00 97.88 110 SER A O 1
ATOM 883 N N . PHE A 1 111 ? -4.967 -6.658 -17.689 1.00 95.69 111 PHE A N 1
ATOM 884 C CA . PHE A 1 111 ? -3.619 -6.538 -18.257 1.00 95.69 111 PHE A CA 1
ATOM 885 C C . PHE A 1 111 ? -3.646 -6.166 -19.746 1.00 95.69 111 PHE A C 1
ATOM 887 O O . PHE A 1 111 ? -2.714 -5.535 -20.226 1.00 95.69 111 PHE A O 1
ATOM 894 N N . VAL A 1 112 ? -4.723 -6.511 -20.463 1.00 95.56 112 VAL A N 1
ATOM 895 C CA . VAL A 1 112 ? -4.894 -6.162 -21.884 1.00 95.56 112 VAL A CA 1
ATOM 896 C C . VAL A 1 112 ? -5.201 -4.675 -22.049 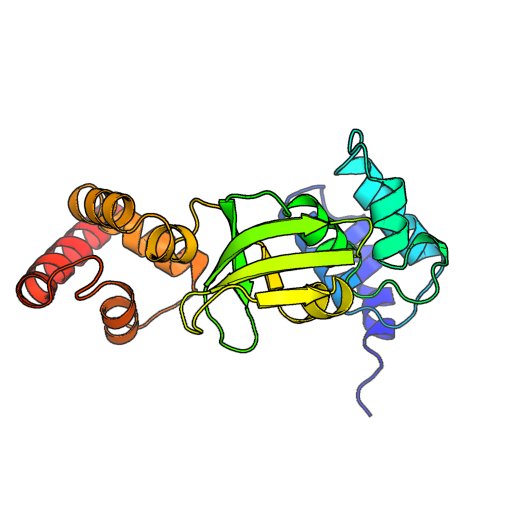1.00 95.56 112 VAL A C 1
ATOM 898 O O . VAL A 1 112 ? -4.668 -4.038 -22.951 1.00 95.56 112 VAL A O 1
ATOM 901 N N . LEU A 1 113 ? -6.046 -4.119 -21.175 1.00 97.44 113 LEU A N 1
ATOM 902 C CA . LEU A 1 113 ? -6.364 -2.685 -21.166 1.00 97.44 113 LEU A CA 1
ATOM 903 C C . LEU A 1 113 ? -5.357 -1.860 -20.353 1.00 97.44 113 LEU A C 1
ATOM 905 O O . LEU A 1 113 ? -5.468 -0.638 -20.318 1.00 97.44 113 LEU A O 1
ATOM 909 N N . GLU A 1 114 ? -4.407 -2.524 -19.688 1.00 97.94 114 GLU A N 1
ATOM 910 C CA . GLU A 1 114 ? -3.454 -1.926 -18.749 1.00 97.94 114 GLU A CA 1
ATOM 911 C C . GLU A 1 114 ? -4.153 -1.011 -17.728 1.00 97.94 114 GLU A C 1
ATOM 913 O O . GLU A 1 114 ? -3.770 0.144 -17.525 1.00 97.94 114 GLU A O 1
ATOM 918 N N . GLN A 1 115 ? -5.224 -1.518 -17.111 1.00 98.50 115 GLN A N 1
ATOM 919 C CA . GLN A 1 115 ? -6.131 -0.748 -16.262 1.00 98.50 115 GLN A CA 1
ATOM 920 C C . GLN A 1 115 ? -6.541 -1.532 -15.011 1.00 98.50 115 GLN A C 1
ATOM 922 O O . GLN A 1 115 ? -6.722 -2.748 -15.052 1.00 98.50 115 GLN A O 1
ATOM 927 N N . VAL A 1 116 ? -6.715 -0.821 -13.898 1.00 98.81 116 VAL A N 1
ATOM 928 C CA . VAL A 1 116 ? -7.269 -1.328 -12.639 1.00 98.81 116 VAL A CA 1
ATOM 929 C C . VAL A 1 116 ? -8.467 -0.479 -12.231 1.00 98.81 116 VAL A C 1
ATOM 931 O O . VAL A 1 116 ? -8.474 0.735 -12.437 1.00 98.81 116 VAL A O 1
ATOM 934 N N . SER A 1 117 ? -9.463 -1.113 -11.632 1.00 98.75 117 SER A N 1
ATOM 935 C CA . SER A 1 117 ? -10.682 -0.471 -11.165 1.00 98.75 117 SER A CA 1
ATOM 936 C C . SER A 1 117 ? -10.838 -0.654 -9.670 1.00 98.75 117 SER A C 1
ATOM 938 O O . SER A 1 117 ? -10.731 -1.769 -9.158 1.00 98.75 117 SER A O 1
ATOM 940 N N . ILE A 1 118 ? -11.059 0.454 -8.970 1.00 98.81 118 ILE A N 1
ATOM 941 C CA . ILE A 1 118 ? -10.972 0.517 -7.512 1.00 98.81 118 ILE A CA 1
ATOM 942 C C . ILE A 1 118 ? -12.144 1.329 -6.965 1.00 98.81 118 ILE A C 1
ATOM 944 O O . ILE A 1 118 ? -12.485 2.380 -7.514 1.00 98.81 118 ILE A O 1
ATOM 948 N N . GLU A 1 119 ? -12.741 0.862 -5.875 1.00 98.56 119 GLU A N 1
ATOM 949 C CA . GLU A 1 119 ? -13.661 1.654 -5.055 1.00 98.56 119 GLU A CA 1
ATOM 950 C C . GLU A 1 119 ? -12.913 2.195 -3.843 1.00 98.56 119 GLU A C 1
ATOM 952 O O . GLU A 1 119 ? -12.275 1.432 -3.126 1.00 98.56 119 GLU A O 1
ATOM 957 N N . PHE A 1 120 ? -12.956 3.512 -3.646 1.00 98.38 120 PHE A N 1
ATOM 958 C CA . PHE A 1 120 ? -12.172 4.208 -2.628 1.00 98.38 120 PHE A CA 1
ATOM 959 C C . PHE A 1 120 ? -13.052 4.753 -1.500 1.00 98.38 120 PHE A C 1
ATOM 961 O O . PHE A 1 120 ? -14.221 5.064 -1.706 1.00 98.38 120 PHE A O 1
ATOM 968 N N . ASP A 1 121 ? -12.448 4.936 -0.330 1.00 95.62 121 ASP A N 1
ATOM 969 C CA . ASP A 1 121 ? -13.085 5.444 0.887 1.00 95.62 121 ASP A CA 1
ATOM 970 C C . ASP A 1 121 ? -13.594 6.888 0.725 1.00 95.62 121 ASP A C 1
ATOM 972 O O . ASP A 1 121 ? -14.767 7.189 0.939 1.00 95.62 121 ASP A O 1
ATOM 976 N N . TYR A 1 122 ? -12.731 7.804 0.274 1.00 96.50 122 TYR A N 1
ATOM 977 C CA . TYR A 1 122 ? -13.032 9.243 0.312 1.00 96.50 122 TYR A CA 1
ATOM 978 C C . TYR A 1 122 ? -13.583 9.810 -0.997 1.00 96.50 122 TYR A C 1
ATOM 980 O O . TYR A 1 122 ? -13.849 11.011 -1.084 1.00 96.50 122 TYR A O 1
ATOM 988 N N . VAL A 1 123 ? -13.758 8.979 -2.028 1.00 97.12 123 VAL A N 1
ATOM 989 C CA . VAL A 1 123 ? -14.351 9.401 -3.302 1.00 97.12 123 VAL A CA 1
ATOM 990 C C . VAL A 1 123 ? -15.428 8.417 -3.752 1.00 97.12 123 VAL A C 1
ATOM 992 O O . VAL A 1 123 ? -15.205 7.211 -3.730 1.00 97.12 123 VAL A O 1
ATOM 995 N N . PRO A 1 124 ? -16.594 8.901 -4.212 1.00 96.06 124 PRO A N 1
ATOM 996 C CA . PRO A 1 124 ? -17.709 8.021 -4.521 1.00 96.06 124 PRO A CA 1
ATOM 997 C C . PRO A 1 124 ? -17.502 7.267 -5.837 1.00 96.06 124 PRO A C 1
ATOM 999 O O . PRO A 1 124 ? -17.080 7.849 -6.847 1.00 96.06 124 PRO A O 1
ATOM 1002 N N . GLY A 1 125 ? -17.913 6.000 -5.829 1.00 96.06 125 GLY A N 1
ATOM 1003 C CA . GLY A 1 125 ? -18.014 5.126 -6.996 1.00 96.06 125 GLY A CA 1
ATOM 1004 C C . GLY A 1 125 ? -16.679 4.595 -7.522 1.00 96.06 125 GLY A C 1
ATOM 1005 O O . GLY A 1 125 ? -15.603 5.094 -7.187 1.00 96.06 125 GLY A O 1
ATOM 1006 N N . ARG A 1 126 ? -16.780 3.600 -8.410 1.00 97.62 126 ARG A N 1
ATOM 1007 C CA . ARG A 1 126 ? -15.650 2.977 -9.110 1.00 97.62 126 ARG A CA 1
ATOM 1008 C C . ARG A 1 126 ? -14.797 4.020 -9.838 1.00 97.62 126 ARG A C 1
ATOM 1010 O O . ARG A 1 126 ? -15.314 4.885 -10.552 1.00 97.62 126 ARG A O 1
ATOM 1017 N N . LYS A 1 127 ? -13.479 3.920 -9.665 1.00 98.50 127 LYS A N 1
ATOM 1018 C CA . LYS A 1 127 ? -12.462 4.687 -10.390 1.00 98.50 127 LYS A CA 1
ATOM 1019 C C . LYS A 1 127 ? -11.612 3.738 -11.206 1.00 98.50 127 LYS A C 1
ATOM 1021 O O . LYS A 1 127 ? -11.037 2.805 -10.655 1.00 98.50 127 LYS A O 1
ATOM 1026 N N . ASP A 1 128 ? -11.493 4.024 -12.494 1.00 98.38 128 ASP A N 1
ATOM 1027 C CA . ASP A 1 128 ? -10.621 3.269 -13.378 1.00 98.38 128 ASP A CA 1
ATOM 1028 C C . ASP A 1 128 ? -9.318 4.042 -13.600 1.00 98.38 128 ASP A C 1
ATOM 1030 O O . ASP A 1 128 ? -9.319 5.185 -14.062 1.00 98.38 128 ASP A O 1
ATOM 1034 N N . LEU A 1 129 ? -8.192 3.420 -13.260 1.00 98.56 129 LEU A N 1
ATOM 1035 C CA . LEU A 1 129 ? -6.854 3.988 -13.386 1.00 98.56 129 LEU A CA 1
ATOM 1036 C C . LEU A 1 129 ? -6.044 3.150 -14.370 1.00 98.56 129 LEU A C 1
ATOM 1038 O O . LEU A 1 129 ? -5.983 1.928 -14.245 1.00 98.56 129 LEU A O 1
ATOM 1042 N N . SER A 1 130 ? -5.371 3.797 -15.324 1.00 98.62 130 SER A N 1
ATOM 1043 C CA . SER A 1 130 ? -4.338 3.108 -16.104 1.00 98.62 130 SER A CA 1
ATOM 1044 C C . SER A 1 130 ? -3.200 2.660 -15.185 1.00 98.62 130 SER A C 1
ATOM 1046 O O . SER A 1 130 ? -2.931 3.305 -14.168 1.00 98.62 130 SER A O 1
ATOM 1048 N N . PHE A 1 131 ? -2.477 1.602 -15.548 1.00 98.19 131 PHE A N 1
ATOM 1049 C CA . PHE A 1 131 ? -1.327 1.118 -14.781 1.00 98.19 131 PHE A CA 1
ATOM 1050 C C . PHE A 1 131 ? -0.261 2.201 -14.609 1.00 98.19 131 PHE A C 1
ATOM 1052 O O . PHE A 1 131 ? 0.263 2.380 -13.515 1.00 98.19 131 PHE A O 1
ATOM 1059 N N . VAL A 1 132 ? -0.025 3.015 -15.641 1.00 96.38 132 VAL A N 1
ATOM 1060 C CA . VAL A 1 132 ? 0.895 4.164 -15.572 1.00 96.38 132 VAL A CA 1
ATOM 1061 C C . VAL A 1 132 ? 0.494 5.167 -14.487 1.00 96.38 132 VAL A C 1
ATOM 1063 O O . VAL A 1 132 ? 1.363 5.735 -13.824 1.00 96.38 132 VAL A O 1
ATOM 1066 N N . THR A 1 133 ? -0.805 5.413 -14.303 1.00 98.19 133 THR A N 1
ATOM 1067 C CA . THR A 1 133 ? -1.299 6.272 -13.220 1.00 98.19 133 THR A CA 1
ATOM 1068 C C . THR A 1 133 ? -1.219 5.545 -11.885 1.00 98.19 133 THR A C 1
ATOM 1070 O O . THR A 1 133 ? -0.706 6.111 -10.924 1.00 98.19 133 THR A O 1
ATOM 1073 N N . ALA A 1 134 ? -1.651 4.284 -11.839 1.00 98.44 134 ALA A N 1
ATOM 1074 C CA . ALA A 1 134 ? -1.630 3.439 -10.652 1.00 98.44 134 ALA A CA 1
ATOM 1075 C C . ALA A 1 134 ? -0.232 3.371 -10.013 1.00 98.44 134 ALA A C 1
ATOM 1077 O O . ALA A 1 134 ? -0.108 3.600 -8.815 1.00 98.44 134 ALA A O 1
ATOM 1078 N N . PHE A 1 135 ? 0.823 3.184 -10.812 1.00 97.62 135 PHE A N 1
ATOM 1079 C CA . PHE A 1 135 ? 2.224 3.170 -10.365 1.00 97.62 135 PHE A CA 1
ATOM 1080 C C . PHE A 1 135 ? 2.664 4.436 -9.626 1.00 97.62 135 PHE A C 1
ATOM 1082 O O . PHE A 1 135 ? 3.580 4.392 -8.814 1.00 97.62 135 PHE A O 1
ATOM 1089 N N . LYS A 1 136 ? 2.025 5.576 -9.896 1.00 96.56 136 LYS A N 1
ATOM 1090 C CA . LYS A 1 136 ? 2.379 6.855 -9.271 1.00 96.56 136 LYS A CA 1
ATOM 1091 C C . LYS A 1 136 ? 1.607 7.120 -7.987 1.00 96.56 136 LYS A C 1
ATOM 1093 O O . LYS A 1 136 ? 2.072 7.896 -7.157 1.00 96.56 136 LYS A O 1
ATOM 1098 N N . VAL A 1 137 ? 0.406 6.554 -7.864 1.00 97.81 137 VAL A N 1
ATOM 1099 C CA . VAL A 1 137 ? -0.555 6.971 -6.833 1.00 97.81 137 VAL A CA 1
ATOM 1100 C C . VAL A 1 137 ? -1.001 5.854 -5.907 1.00 97.81 137 VAL A C 1
ATOM 1102 O O . VAL A 1 137 ? -1.624 6.159 -4.898 1.00 97.81 137 VAL A O 1
ATOM 1105 N N . LEU A 1 138 ? -0.705 4.589 -6.207 1.00 98.50 138 LEU A N 1
ATOM 1106 C CA . LEU A 1 138 ? -1.160 3.454 -5.409 1.00 98.50 138 LEU A CA 1
ATOM 1107 C C . LEU A 1 138 ? -0.006 2.759 -4.704 1.00 98.50 138 LEU A C 1
ATOM 1109 O O . LEU A 1 138 ? 1.001 2.406 -5.312 1.00 98.50 138 LEU A O 1
ATOM 1113 N N . ILE A 1 139 ? -0.223 2.480 -3.425 1.00 97.44 139 ILE A N 1
ATOM 1114 C CA . ILE A 1 139 ? 0.628 1.616 -2.614 1.00 97.44 139 ILE A CA 1
ATOM 1115 C C . ILE A 1 139 ? -0.189 0.365 -2.268 1.00 97.44 139 ILE A C 1
ATOM 1117 O O . ILE A 1 139 ? -1.285 0.507 -1.723 1.00 97.44 139 ILE A O 1
ATOM 1121 N N . PRO A 1 140 ? 0.283 -0.856 -2.572 1.00 97.81 140 PRO A N 1
ATOM 1122 C CA . PRO A 1 140 ? -0.411 -2.069 -2.156 1.00 97.81 140 PRO A CA 1
ATOM 1123 C C . PRO A 1 140 ? -0.383 -2.192 -0.629 1.00 97.81 140 PRO A C 1
ATOM 1125 O O . PRO A 1 140 ? 0.675 -2.046 -0.017 1.00 97.81 140 PRO A O 1
ATOM 1128 N N . ILE A 1 141 ? -1.532 -2.479 -0.012 1.00 97.00 141 ILE A N 1
ATOM 1129 C CA . ILE A 1 141 ? -1.620 -2.758 1.427 1.00 97.00 141 ILE A CA 1
ATOM 1130 C C . ILE A 1 141 ? -2.227 -4.151 1.653 1.00 97.00 141 ILE A C 1
ATOM 1132 O O . ILE A 1 141 ? -3.149 -4.550 0.933 1.00 97.00 141 ILE A O 1
ATOM 1136 N N . PRO A 1 142 ? -1.713 -4.938 2.614 1.00 95.25 142 PRO A N 1
ATOM 1137 C CA . PRO A 1 142 ? -2.228 -6.277 2.863 1.00 95.25 142 PRO A CA 1
ATOM 1138 C C . PRO A 1 142 ? -3.611 -6.223 3.542 1.00 95.25 142 PRO A C 1
ATOM 1140 O O . PRO A 1 142 ? -3.953 -5.225 4.177 1.00 95.25 142 PRO A O 1
ATOM 1143 N N . PRO A 1 143 ? -4.427 -7.287 3.442 1.00 94.06 143 PRO A N 1
ATOM 1144 C CA . PRO A 1 143 ? -5.787 -7.301 3.992 1.00 94.06 143 PRO A CA 1
ATOM 1145 C C . PRO A 1 143 ? -5.844 -7.229 5.527 1.00 94.06 143 PRO A C 1
ATOM 1147 O O . PRO A 1 143 ? -6.890 -6.916 6.089 1.00 94.06 143 PRO A O 1
ATOM 1150 N N . ASP A 1 144 ? -4.744 -7.527 6.219 1.00 94.25 144 ASP A N 1
ATOM 1151 C CA . ASP A 1 144 ? -4.614 -7.395 7.672 1.00 94.25 144 ASP A CA 1
ATOM 1152 C C . ASP A 1 144 ? -4.090 -6.021 8.122 1.00 94.25 144 ASP A C 1
ATOM 1154 O O . ASP A 1 144 ? -4.020 -5.774 9.326 1.00 94.25 144 ASP A O 1
ATOM 1158 N N . HIS A 1 145 ? -3.780 -5.121 7.183 1.00 97.38 145 HIS A N 1
ATOM 1159 C CA . HIS A 1 145 ? -3.419 -3.735 7.465 1.00 97.38 145 HIS A CA 1
ATOM 1160 C C . HIS A 1 145 ? -4.575 -3.000 8.154 1.00 97.38 145 HIS A C 1
ATOM 1162 O O . HIS A 1 145 ? -5.741 -3.169 7.782 1.00 97.38 145 HIS A O 1
ATOM 1168 N N . PHE A 1 146 ? -4.269 -2.116 9.105 1.00 97.81 146 PHE A N 1
ATOM 1169 C CA . PHE A 1 146 ? -5.264 -1.362 9.872 1.00 97.81 146 PHE A CA 1
ATOM 1170 C C . PHE A 1 146 ? -6.299 -0.679 8.974 1.00 97.81 146 PHE A C 1
ATOM 1172 O O . PHE A 1 146 ? -7.499 -0.850 9.171 1.00 97.81 146 PHE A O 1
ATOM 1179 N N . LEU A 1 147 ? -5.833 0.060 7.965 1.00 96.94 147 LEU A N 1
ATOM 1180 C CA . LEU A 1 147 ? -6.709 0.773 7.038 1.00 96.94 147 LEU A CA 1
ATOM 1181 C C . LEU A 1 147 ? -7.543 -0.160 6.141 1.00 96.94 147 LEU A C 1
ATOM 1183 O O . LEU A 1 147 ? -8.700 0.147 5.873 1.00 96.94 147 LEU A O 1
ATOM 1187 N N . ALA A 1 148 ? -6.996 -1.310 5.729 1.00 97.31 148 ALA A N 1
ATOM 1188 C CA . ALA A 1 148 ? -7.743 -2.302 4.953 1.00 97.31 148 ALA A CA 1
ATOM 1189 C C . ALA A 1 148 ? -8.892 -2.892 5.783 1.00 97.31 148 ALA A C 1
ATOM 1191 O O . ALA A 1 148 ? -10.024 -2.971 5.316 1.00 97.31 148 ALA A O 1
ATOM 1192 N N . LEU A 1 149 ? -8.629 -3.223 7.052 1.00 97.25 149 LEU A N 1
ATOM 1193 C CA . LEU A 1 149 ? -9.658 -3.683 7.982 1.00 97.25 149 LEU A CA 1
ATOM 1194 C C . LEU A 1 149 ? -10.675 -2.587 8.306 1.00 97.25 149 LEU A C 1
ATOM 1196 O O . LEU A 1 149 ? -11.864 -2.871 8.366 1.00 97.25 149 LEU A O 1
ATOM 1200 N N . ARG A 1 150 ? -10.230 -1.345 8.511 1.00 96.62 150 ARG A N 1
ATOM 1201 C CA . ARG A 1 150 ? -11.115 -0.213 8.811 1.00 96.62 150 ARG A CA 1
ATOM 1202 C C . ARG A 1 150 ? -12.116 0.036 7.680 1.00 96.62 150 ARG A C 1
ATOM 1204 O O . ARG A 1 150 ? -13.281 0.280 7.973 1.00 96.62 150 ARG A O 1
ATOM 1211 N N . PHE A 1 151 ? -11.660 -0.049 6.432 1.00 95.94 151 PHE A N 1
ATOM 1212 C CA . PHE A 1 151 ? -12.483 0.166 5.243 1.00 95.94 151 PHE A CA 1
ATOM 1213 C C . PHE A 1 151 ? -13.326 -1.068 4.883 1.00 95.94 151 PHE A C 1
ATOM 1215 O O . PHE A 1 151 ? -14.548 -0.986 4.821 1.00 95.94 151 PHE A O 1
ATOM 1222 N N . GLY A 1 152 ? -12.691 -2.226 4.692 1.00 95.31 152 GLY A N 1
ATOM 1223 C CA . GLY A 1 152 ? -13.346 -3.412 4.137 1.00 95.31 152 GLY A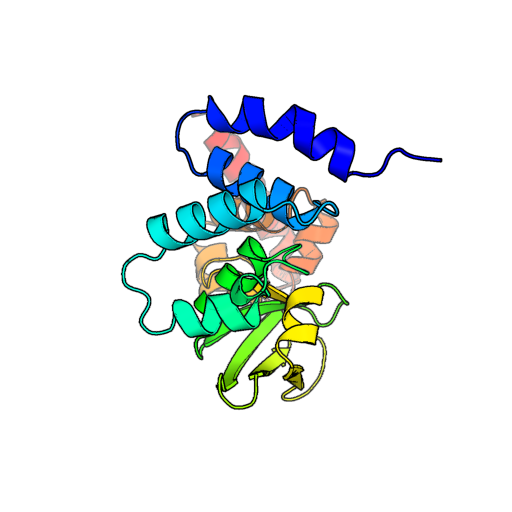 CA 1
ATOM 1224 C C . GLY A 1 152 ? -13.929 -4.393 5.158 1.00 95.31 152 GLY A C 1
ATOM 1225 O O . GLY A 1 152 ? -14.735 -5.249 4.800 1.00 95.31 152 GLY A O 1
ATOM 1226 N N . ASN A 1 153 ? -13.538 -4.321 6.437 1.00 95.88 153 ASN A N 1
ATOM 1227 C CA . ASN A 1 153 ? -14.074 -5.209 7.479 1.00 95.88 153 ASN A CA 1
ATOM 1228 C C . ASN A 1 153 ? -14.108 -4.558 8.883 1.00 95.88 153 ASN A C 1
ATOM 1230 O O . ASN A 1 153 ? -13.462 -5.057 9.821 1.00 95.88 153 ASN A O 1
ATOM 1234 N N . PRO A 1 154 ? -14.850 -3.444 9.053 1.00 95.94 154 PRO A N 1
ATOM 1235 C CA . PRO A 1 154 ? -14.897 -2.701 10.313 1.00 95.94 154 PRO A CA 1
ATOM 1236 C C . PRO A 1 154 ? -15.415 -3.553 11.480 1.00 95.94 154 PRO A C 1
ATOM 1238 O O . PRO A 1 154 ? -14.885 -3.450 12.586 1.00 95.94 154 PRO A O 1
ATOM 1241 N N . ASP A 1 155 ? -16.346 -4.480 11.237 1.00 96.31 155 ASP A N 1
ATOM 1242 C CA . ASP A 1 155 ? -16.858 -5.416 12.249 1.00 96.31 155 ASP A CA 1
ATOM 1243 C C . ASP A 1 155 ? -15.757 -6.316 12.832 1.00 96.31 155 ASP A C 1
ATOM 1245 O O . ASP A 1 155 ? -15.717 -6.602 14.037 1.00 96.31 155 ASP A O 1
ATOM 1249 N N . LEU A 1 156 ? -14.845 -6.811 11.986 1.00 96.12 156 LEU A N 1
ATOM 1250 C CA . LEU A 1 156 ? -13.700 -7.595 12.442 1.00 96.12 156 LEU A CA 1
ATOM 1251 C C . LEU A 1 156 ? -12.734 -6.726 13.249 1.00 96.12 156 LEU A C 1
ATOM 1253 O O . LEU A 1 156 ? -12.208 -7.186 14.269 1.00 96.12 156 LEU A O 1
ATOM 1257 N N . LEU A 1 157 ? -12.506 -5.485 12.817 1.00 97.50 157 LEU A N 1
ATOM 1258 C CA . LEU A 1 157 ? -11.662 -4.539 13.538 1.00 97.50 157 LEU A CA 1
ATOM 1259 C C . LEU A 1 157 ? -12.260 -4.176 14.907 1.00 97.50 157 LEU A C 1
ATOM 1261 O O . LEU A 1 157 ? -11.533 -4.187 15.901 1.00 97.50 157 LEU A O 1
ATOM 1265 N N . GLU A 1 158 ? -13.576 -3.977 15.005 1.00 97.31 158 GLU A N 1
ATOM 1266 C CA . GLU A 1 158 ? -14.291 -3.777 16.271 1.00 97.31 158 GLU A CA 1
ATOM 1267 C C . GLU A 1 158 ? -14.128 -4.989 17.195 1.00 97.31 158 GLU A C 1
ATOM 1269 O O . GLU A 1 158 ? -13.728 -4.849 18.358 1.00 97.31 158 GLU A O 1
ATOM 1274 N N . LYS A 1 159 ? -14.370 -6.205 16.690 1.00 97.00 159 LYS A N 1
ATOM 1275 C CA . LYS A 1 159 ? -14.180 -7.443 17.467 1.00 97.00 159 LYS A CA 1
ATOM 1276 C C . LYS A 1 159 ? -12.747 -7.562 17.988 1.00 97.00 159 LYS A C 1
ATOM 1278 O O . LYS A 1 159 ? -12.548 -7.910 19.157 1.00 97.00 159 LYS A O 1
ATOM 1283 N N . LYS A 1 160 ? -11.747 -7.237 17.160 1.00 96.94 160 LYS A N 1
ATOM 1284 C CA . LYS A 1 160 ? -10.333 -7.178 17.570 1.00 96.94 160 LYS A CA 1
ATOM 1285 C C . LYS A 1 160 ? -10.117 -6.117 18.651 1.00 96.94 160 LYS A C 1
ATOM 1287 O O . LYS A 1 160 ? -9.498 -6.432 19.661 1.00 96.94 160 LYS A O 1
ATOM 1292 N N . ALA A 1 161 ? -10.678 -4.918 18.506 1.00 96.94 161 ALA A N 1
ATOM 1293 C CA . ALA A 1 161 ? -10.512 -3.819 19.458 1.00 96.94 161 ALA A CA 1
ATOM 1294 C C . ALA A 1 161 ? -11.175 -4.095 20.819 1.00 96.94 161 ALA A C 1
ATOM 1296 O O . ALA A 1 161 ? -10.695 -3.628 21.855 1.00 96.94 161 ALA A O 1
ATOM 1297 N N . ARG A 1 162 ? -12.248 -4.893 20.851 1.00 95.12 162 ARG A N 1
ATOM 1298 C CA . ARG A 1 162 ? -12.863 -5.379 22.098 1.00 95.12 162 ARG A CA 1
ATOM 1299 C C . ARG A 1 162 ? -12.029 -6.483 22.755 1.00 95.12 162 ARG A C 1
ATOM 1301 O O . ARG A 1 162 ? -11.841 -6.459 23.973 1.00 95.12 162 ARG A O 1
ATOM 1308 N N . LYS A 1 163 ? -11.524 -7.437 21.965 1.00 96.38 163 LYS A N 1
ATOM 1309 C CA . LYS A 1 163 ? -10.784 -8.614 22.454 1.00 96.38 163 LYS A CA 1
ATOM 1310 C C . LYS A 1 163 ? -9.347 -8.287 22.875 1.00 96.38 163 LYS A C 1
ATOM 1312 O O . LYS A 1 163 ? -8.952 -8.607 23.993 1.00 96.38 163 LYS A O 1
ATOM 1317 N N . ASP A 1 164 ? -8.580 -7.649 21.997 1.00 96.06 164 ASP A N 1
ATOM 1318 C CA . ASP A 1 164 ? -7.191 -7.237 22.214 1.00 96.06 164 ASP A CA 1
ATOM 1319 C C . ASP A 1 164 ? -6.985 -5.773 21.781 1.00 96.06 164 ASP A C 1
ATOM 1321 O O . ASP A 1 164 ? -6.469 -5.491 20.694 1.00 96.06 164 ASP A O 1
ATOM 1325 N N . PRO A 1 165 ? -7.370 -4.809 22.633 1.00 96.12 165 PRO A N 1
ATOM 1326 C CA . PRO A 1 165 ? -7.219 -3.399 22.304 1.00 96.12 165 PRO A CA 1
ATOM 1327 C C . PRO A 1 165 ? -5.753 -2.965 22.159 1.00 96.12 165 PRO A C 1
ATOM 1329 O O . PRO A 1 165 ? -5.464 -2.046 21.399 1.00 96.12 165 PRO A O 1
ATOM 1332 N N . VAL A 1 166 ? -4.814 -3.609 22.867 1.00 96.69 166 VAL A N 1
ATOM 1333 C CA . VAL A 1 166 ? -3.382 -3.277 22.764 1.00 96.69 166 VAL A CA 1
ATOM 1334 C C . VAL A 1 166 ? -2.837 -3.738 21.414 1.00 96.69 166 VAL A C 1
ATOM 1336 O O . VAL A 1 166 ? -2.093 -2.993 20.782 1.00 96.69 166 VAL A O 1
ATOM 1339 N N . GLY A 1 167 ? -3.246 -4.921 20.948 1.00 96.12 167 GLY A N 1
ATOM 1340 C CA . GLY A 1 167 ? -2.920 -5.417 19.612 1.00 96.12 167 GLY A CA 1
ATOM 1341 C C . GLY A 1 167 ? -3.417 -4.496 18.499 1.00 96.12 167 GLY A C 1
ATOM 1342 O O . GLY A 1 167 ? -2.666 -4.224 17.567 1.00 96.12 167 GLY A O 1
ATOM 1343 N N . VAL A 1 168 ? -4.629 -3.939 18.620 1.00 97.19 168 VAL A N 1
ATOM 1344 C CA . VAL A 1 168 ? -5.151 -2.972 17.634 1.00 97.19 168 VAL A CA 1
ATOM 1345 C C . VAL A 1 168 ? -4.349 -1.673 17.619 1.00 97.19 168 VAL A C 1
ATOM 1347 O O . VAL A 1 168 ? -4.031 -1.183 16.541 1.00 97.19 168 VAL A O 1
ATOM 1350 N N . ILE A 1 169 ? -3.964 -1.135 18.781 1.00 96.75 169 ILE A N 1
ATOM 1351 C CA . ILE A 1 169 ? -3.096 0.055 18.827 1.00 96.75 169 ILE A CA 1
ATOM 1352 C C . ILE A 1 169 ? -1.715 -0.241 18.238 1.00 96.75 169 ILE A C 1
ATOM 1354 O O . ILE A 1 169 ? -1.178 0.586 17.509 1.00 96.75 169 ILE A O 1
ATOM 1358 N N . HIS A 1 170 ? -1.149 -1.417 18.510 1.00 95.81 170 HIS A N 1
ATOM 1359 C CA . HIS A 1 170 ? 0.122 -1.819 17.913 1.00 95.81 170 HIS A CA 1
ATOM 1360 C C . HIS A 1 170 ? 0.027 -1.915 16.385 1.00 95.81 170 HIS A C 1
ATOM 1362 O O . HIS A 1 170 ? 0.884 -1.372 15.700 1.00 95.81 170 HIS A O 1
ATOM 1368 N N . MET A 1 171 ? -1.026 -2.548 15.861 1.00 96.94 171 MET A N 1
ATOM 1369 C CA . MET A 1 171 ? -1.304 -2.635 14.424 1.00 96.94 171 MET A CA 1
ATOM 1370 C C . MET A 1 171 ? -1.435 -1.243 13.797 1.00 96.94 171 MET A C 1
ATOM 1372 O O . MET A 1 171 ? -0.720 -0.932 12.855 1.00 96.94 171 MET A O 1
ATOM 1376 N N . LEU A 1 172 ? -2.254 -0.368 14.387 1.00 97.44 172 LEU A N 1
ATOM 1377 C CA . LEU A 1 172 ? -2.434 1.012 13.932 1.00 97.44 172 LEU A CA 1
ATOM 1378 C C . LEU A 1 172 ? -1.106 1.782 13.871 1.00 97.44 172 LEU A C 1
ATOM 1380 O O . LEU A 1 172 ? -0.832 2.439 12.874 1.00 97.44 172 LEU A O 1
ATOM 1384 N N . LEU A 1 173 ? -0.270 1.697 14.909 1.00 96.25 173 LEU A N 1
ATOM 1385 C CA . LEU A 1 173 ? 1.008 2.418 14.958 1.00 96.25 173 LEU A CA 1
ATOM 1386 C C . LEU A 1 173 ? 2.076 1.812 14.041 1.00 96.25 173 LEU A C 1
ATOM 1388 O O . LEU A 1 173 ? 2.906 2.541 13.507 1.00 96.25 173 LEU A O 1
ATOM 1392 N N . LYS A 1 174 ? 2.073 0.487 13.873 1.00 95.56 174 LYS A N 1
ATOM 1393 C CA . LYS A 1 174 ? 2.948 -0.210 12.925 1.00 95.56 174 LYS A CA 1
ATOM 1394 C C . LYS A 1 174 ? 2.633 0.223 11.492 1.00 95.56 174 LYS A C 1
ATOM 1396 O O . LYS A 1 174 ? 3.552 0.471 10.722 1.00 95.56 174 LYS A O 1
ATOM 1401 N N . ASP A 1 175 ? 1.349 0.319 11.171 1.00 96.44 175 ASP A N 1
ATOM 1402 C CA . ASP A 1 175 ? 0.865 0.525 9.810 1.00 96.44 175 ASP A CA 1
ATOM 1403 C C . ASP A 1 175 ? 0.814 2.012 9.422 1.00 96.44 175 ASP A C 1
ATOM 1405 O O . ASP A 1 175 ? 1.140 2.374 8.296 1.00 96.44 175 ASP A O 1
ATOM 1409 N N . LEU A 1 176 ? 0.434 2.897 10.352 1.00 94.94 176 LEU A N 1
ATOM 1410 C CA . LEU A 1 176 ? 0.255 4.335 10.093 1.00 94.94 176 LEU A CA 1
ATOM 1411 C C . LEU A 1 176 ? 1.355 5.216 10.683 1.00 94.94 176 LEU A C 1
ATOM 1413 O O . LEU A 1 176 ? 1.303 6.439 10.548 1.00 94.94 176 LEU A O 1
ATOM 1417 N N . GLY A 1 177 ? 2.326 4.604 11.355 1.00 94.69 177 GLY A N 1
ATOM 1418 C CA . GLY A 1 177 ? 3.389 5.303 12.055 1.00 94.69 177 GLY A CA 1
ATOM 1419 C C . GLY A 1 177 ? 2.948 5.938 13.382 1.00 94.69 177 GLY A C 1
ATOM 1420 O O . GLY A 1 177 ? 1.838 5.709 13.879 1.00 94.69 177 GLY A O 1
ATOM 1421 N N . PRO A 1 178 ? 3.843 6.727 14.004 1.00 95.38 178 PRO A N 1
ATOM 1422 C CA . PRO A 1 178 ? 3.572 7.396 15.270 1.00 95.38 178 PRO A CA 1
ATOM 1423 C C . PRO A 1 178 ? 2.364 8.331 15.176 1.00 95.38 178 PRO A C 1
ATOM 1425 O O . PRO A 1 178 ? 2.298 9.181 14.293 1.00 95.38 178 PRO A O 1
ATOM 1428 N N . LYS A 1 179 ? 1.438 8.207 16.130 1.00 95.81 179 LYS A N 1
ATOM 1429 C CA . LYS A 1 179 ? 0.249 9.059 16.239 1.00 95.81 179 LYS A CA 1
ATOM 1430 C C . LYS A 1 179 ? 0.027 9.541 17.665 1.00 95.81 179 LYS A C 1
ATOM 1432 O O . LYS A 1 179 ? 0.304 8.843 18.644 1.00 95.81 179 LYS A O 1
ATOM 1437 N N . THR A 1 180 ? -0.519 10.740 17.780 1.00 96.69 180 THR A N 1
ATOM 1438 C CA . THR A 1 180 ? -1.035 11.315 19.019 1.00 96.69 180 THR A CA 1
ATOM 1439 C C . THR A 1 180 ? -2.314 10.605 19.461 1.00 96.69 180 THR A C 1
ATOM 1441 O O . THR A 1 180 ? -2.989 9.923 18.695 1.00 96.69 180 THR A O 1
ATOM 1444 N N . THR A 1 181 ? -2.707 10.795 20.723 1.00 95.31 181 THR A N 1
ATOM 1445 C CA . THR A 1 181 ? -3.995 10.270 21.216 1.00 95.31 181 THR A CA 1
ATOM 1446 C C . THR A 1 181 ? -5.195 10.837 20.451 1.00 95.31 181 THR A C 1
ATOM 1448 O O . THR A 1 181 ? -6.193 10.135 20.316 1.00 95.31 181 THR A O 1
ATOM 1451 N N . ALA A 1 182 ? -5.109 12.084 19.975 1.00 96.38 182 ALA A N 1
ATOM 1452 C CA . ALA A 1 182 ? -6.169 12.705 19.187 1.00 96.38 182 ALA A CA 1
ATOM 1453 C C . ALA A 1 182 ? -6.307 12.012 17.827 1.00 96.38 182 ALA A C 1
ATOM 1455 O O . ALA A 1 182 ? -7.381 11.524 17.512 1.00 96.38 182 ALA A O 1
ATOM 1456 N N . GLU A 1 183 ? -5.202 11.824 17.104 1.00 96.94 183 GLU A N 1
ATOM 1457 C CA . GLU A 1 183 ? -5.226 11.131 15.810 1.00 96.94 183 GLU A CA 1
ATOM 1458 C C . GLU A 1 183 ? -5.687 9.676 15.955 1.00 96.94 183 GLU A C 1
ATOM 1460 O O . GLU A 1 183 ? -6.515 9.213 15.185 1.00 96.94 183 GLU A O 1
ATOM 1465 N N . ILE A 1 184 ? -5.233 8.947 16.983 1.00 96.75 184 ILE A N 1
ATOM 1466 C CA . ILE A 1 184 ? -5.722 7.580 17.248 1.00 96.75 184 ILE A CA 1
ATOM 1467 C C . ILE A 1 184 ? -7.236 7.578 17.509 1.00 96.75 184 ILE A C 1
ATOM 1469 O O . ILE A 1 184 ? -7.928 6.644 17.102 1.00 96.75 184 ILE A O 1
ATOM 1473 N N . LYS A 1 185 ? -7.757 8.602 18.198 1.00 96.06 185 LYS A N 1
ATOM 1474 C CA . LYS A 1 185 ? -9.199 8.758 18.395 1.00 96.06 185 LYS A CA 1
ATOM 1475 C C . LYS A 1 185 ? -9.899 8.954 17.055 1.00 96.06 185 LYS A C 1
ATOM 1477 O O . LYS A 1 185 ? -10.882 8.268 16.825 1.00 96.06 185 LYS A O 1
ATOM 1482 N N . ASP A 1 186 ? -9.391 9.811 16.180 1.00 95.19 186 ASP A N 1
ATOM 1483 C CA . ASP A 1 186 ? -10.006 10.082 14.873 1.00 95.19 186 ASP A CA 1
ATOM 1484 C C . ASP A 1 186 ? -10.024 8.839 13.960 1.00 95.19 186 ASP A C 1
ATOM 1486 O O . ASP A 1 186 ? -10.940 8.655 13.161 1.00 95.19 186 ASP A O 1
ATOM 1490 N N . GLU A 1 187 ? -9.049 7.939 14.114 1.00 95.00 187 GLU A N 1
ATOM 1491 C CA . GLU A 1 187 ? -8.978 6.680 13.359 1.00 95.00 187 GLU A CA 1
ATOM 1492 C C . GLU A 1 187 ? -9.966 5.603 13.850 1.00 95.00 187 GLU A C 1
ATOM 1494 O O . GLU A 1 187 ? -10.350 4.720 13.084 1.00 95.00 187 GLU A O 1
ATOM 1499 N N . LEU A 1 188 ? -10.351 5.625 15.133 1.00 95.12 188 LEU A N 1
ATOM 1500 C CA . LEU A 1 188 ? -11.094 4.534 15.788 1.00 95.12 188 LEU A CA 1
ATOM 1501 C C . LEU A 1 188 ? -12.486 4.930 16.285 1.00 95.12 188 LEU A C 1
ATOM 1503 O O . LEU A 1 188 ? -13.369 4.080 16.396 1.00 95.12 188 LEU A O 1
ATOM 1507 N N . CYS A 1 189 ? -12.675 6.182 16.677 1.00 93.38 189 CYS A N 1
ATOM 1508 C CA . CYS A 1 189 ? -13.900 6.649 17.306 1.00 93.38 189 CYS A CA 1
ATOM 1509 C C . CYS A 1 189 ? -15.058 6.638 16.304 1.00 93.38 189 CYS A C 1
ATOM 1511 O O . CYS A 1 189 ? -14.873 6.887 15.117 1.00 93.38 189 CYS A O 1
ATOM 1513 N N . ASP A 1 190 ? -16.247 6.327 16.811 1.00 90.62 190 ASP A N 1
ATOM 1514 C CA . ASP A 1 190 ? -17.534 6.225 16.114 1.00 90.62 190 ASP A CA 1
ATOM 1515 C C . ASP A 1 190 ? -17.648 5.110 15.073 1.00 90.62 190 ASP A C 1
ATOM 1517 O O . ASP A 1 190 ? -18.691 4.464 15.018 1.00 90.62 190 ASP A O 1
ATOM 1521 N N . LEU A 1 191 ? -16.580 4.804 14.336 1.00 90.56 191 LEU A N 1
ATOM 1522 C CA . LEU A 1 191 ? -16.551 3.676 13.409 1.00 90.56 191 LEU A CA 1
ATOM 1523 C C . LEU A 1 191 ? -16.245 2.346 14.111 1.00 90.56 191 LEU A C 1
ATOM 1525 O O . LEU A 1 191 ? -16.885 1.343 13.824 1.00 90.56 191 LEU A O 1
ATOM 1529 N N . ILE A 1 192 ? -15.269 2.327 15.027 1.00 96.19 192 ILE A N 1
ATOM 1530 C CA . ILE A 1 192 ? -14.798 1.098 15.694 1.00 96.19 192 ILE A CA 1
ATOM 1531 C C . ILE A 1 192 ? -15.158 1.100 17.180 1.00 96.19 192 ILE A C 1
ATOM 1533 O O . ILE A 1 192 ? -15.556 0.081 17.739 1.00 96.19 192 ILE A O 1
ATOM 1537 N N . ILE A 1 193 ? -15.006 2.246 17.843 1.00 95.88 193 ILE A N 1
ATOM 1538 C CA . ILE A 1 193 ? -15.316 2.435 19.260 1.00 95.88 193 ILE A CA 1
ATOM 1539 C C . ILE A 1 193 ? -16.340 3.565 19.382 1.00 95.88 193 ILE A C 1
ATOM 1541 O O . ILE A 1 193 ? -16.002 4.701 19.055 1.00 95.88 193 ILE A O 1
ATOM 1545 N N . PRO A 1 194 ? -17.554 3.324 19.910 1.00 95.31 194 PRO A N 1
ATOM 1546 C CA . PRO A 1 194 ? -18.541 4.389 20.084 1.00 95.31 194 PRO A CA 1
ATOM 1547 C C . PRO A 1 194 ? -17.977 5.565 20.896 1.00 95.31 194 PRO A C 1
ATOM 1549 O O . PRO A 1 194 ? -17.360 5.329 21.942 1.00 95.31 194 PRO A O 1
ATOM 1552 N N . ALA A 1 195 ? -18.232 6.823 20.503 1.00 94.25 195 ALA A N 1
ATOM 1553 C CA . ALA A 1 195 ? -17.675 7.999 21.191 1.00 94.25 195 ALA A CA 1
ATOM 1554 C C . ALA A 1 195 ? -17.892 8.004 22.710 1.00 94.25 195 ALA A C 1
ATOM 1556 O O . ALA A 1 195 ? -16.989 8.350 23.475 1.00 94.25 195 ALA A O 1
ATOM 1557 N N . LYS A 1 196 ? -19.065 7.551 23.167 1.00 95.69 196 LYS A N 1
ATOM 1558 C CA . LYS A 1 196 ? -19.397 7.441 24.599 1.00 95.69 196 LYS A CA 1
ATOM 1559 C C . LYS A 1 196 ? -18.510 6.446 25.363 1.00 95.69 196 LYS A C 1
ATOM 1561 O O . LYS A 1 196 ? -18.332 6.580 26.571 1.00 95.69 196 LYS A O 1
ATOM 1566 N N . GLU A 1 197 ? -17.961 5.441 24.682 1.00 95.50 197 GLU A N 1
ATOM 1567 C CA . GLU A 1 197 ? -17.108 4.403 25.271 1.00 95.50 197 GLU A CA 1
ATOM 1568 C C . GLU A 1 197 ? -15.616 4.736 25.162 1.00 95.50 197 GLU A C 1
ATOM 1570 O O . GLU A 1 197 ? -14.819 4.164 25.912 1.00 95.50 197 GLU A O 1
ATOM 1575 N N . TRP A 1 198 ? -15.241 5.681 24.290 1.00 96.12 198 TRP A N 1
ATOM 1576 C CA . TRP A 1 198 ? -13.854 6.021 23.969 1.00 96.12 198 TRP A CA 1
ATOM 1577 C C . TRP A 1 198 ? -12.985 6.243 25.209 1.00 96.12 198 TRP A C 1
ATOM 1579 O O . TRP A 1 198 ? -11.976 5.562 25.390 1.00 96.12 198 TRP A O 1
ATOM 1589 N N . THR A 1 199 ? -13.384 7.160 26.097 1.00 95.75 199 THR A N 1
ATOM 1590 C CA . THR A 1 199 ? -12.583 7.517 27.279 1.00 95.75 199 THR A CA 1
ATOM 1591 C C . THR A 1 199 ? -12.321 6.298 28.160 1.00 95.75 199 THR A C 1
ATOM 1593 O O . THR A 1 199 ? -11.188 6.076 28.588 1.00 95.75 199 THR A O 1
ATOM 1596 N N . ARG A 1 200 ? -13.344 5.466 28.400 1.00 96.88 200 ARG A N 1
ATOM 1597 C CA . ARG A 1 200 ? -13.209 4.248 29.211 1.00 96.88 200 ARG A CA 1
ATOM 1598 C C . ARG A 1 200 ? -12.310 3.225 28.523 1.00 96.88 200 ARG A C 1
ATOM 1600 O O . ARG A 1 200 ? -11.424 2.662 29.167 1.00 96.88 200 ARG A O 1
ATOM 1607 N N . TRP A 1 201 ? -12.537 2.991 27.231 1.00 97.31 201 TRP A N 1
ATOM 1608 C CA . TRP A 1 201 ? -11.759 2.053 26.429 1.00 97.31 201 TRP A CA 1
ATOM 1609 C C . TRP A 1 201 ? -10.280 2.449 26.416 1.00 97.31 201 TRP A C 1
ATOM 1611 O O . TRP A 1 201 ? -9.431 1.645 26.792 1.00 97.31 201 TRP A O 1
ATOM 1621 N N . TRP A 1 202 ? -9.968 3.713 26.124 1.00 97.12 202 TRP A N 1
ATOM 1622 C CA . TRP A 1 202 ? -8.597 4.215 26.042 1.00 97.12 202 TRP A CA 1
ATOM 1623 C C . TRP A 1 202 ? -7.818 4.064 27.354 1.00 97.12 202 TRP A C 1
ATOM 1625 O O . TRP A 1 202 ? -6.676 3.596 27.351 1.00 97.12 202 TRP A O 1
ATOM 1635 N N . GLN A 1 203 ? -8.430 4.397 28.498 1.00 96.12 203 GLN A N 1
ATOM 1636 C CA . GLN A 1 203 ? -7.771 4.244 29.802 1.00 96.12 203 GLN A CA 1
ATOM 1637 C C . GLN A 1 203 ? -7.492 2.774 30.144 1.00 96.12 203 GLN A C 1
ATOM 1639 O O . GLN A 1 203 ? -6.412 2.447 30.653 1.00 96.12 203 GLN A O 1
ATOM 1644 N N . ALA A 1 204 ? -8.423 1.872 29.815 1.00 95.94 204 ALA A N 1
ATOM 1645 C CA . ALA A 1 204 ? -8.226 0.435 29.981 1.00 95.94 204 ALA A CA 1
ATOM 1646 C C . ALA A 1 204 ? -7.099 -0.087 29.071 1.00 95.94 204 ALA A C 1
ATOM 1648 O O . ALA A 1 204 ? -6.228 -0.827 29.534 1.00 95.94 204 ALA A O 1
ATOM 1649 N N . THR A 1 205 ? -7.068 0.340 27.806 1.00 96.31 205 THR A N 1
ATOM 1650 C CA . THR A 1 205 ? -6.039 -0.029 26.823 1.00 96.31 205 THR A CA 1
ATOM 1651 C C . THR A 1 205 ? -4.651 0.411 27.268 1.00 96.31 205 THR A C 1
ATOM 1653 O O . THR A 1 205 ? -3.739 -0.413 27.328 1.00 96.31 205 THR A O 1
ATOM 1656 N N . ARG A 1 206 ? -4.482 1.675 27.677 1.00 94.94 206 ARG A N 1
ATOM 1657 C CA . ARG A 1 206 ? -3.197 2.190 28.184 1.00 94.94 206 ARG A CA 1
ATOM 1658 C C . ARG A 1 206 ? -2.725 1.454 29.432 1.00 94.94 206 ARG A C 1
ATOM 1660 O O . ARG A 1 206 ? -1.544 1.134 29.544 1.00 94.94 206 ARG A O 1
ATOM 1667 N N . SER A 1 207 ? -3.637 1.166 30.359 1.00 94.19 207 SER A N 1
ATOM 1668 C CA . SER A 1 207 ? -3.320 0.398 31.568 1.00 94.19 207 SER A CA 1
ATOM 1669 C C . SER A 1 207 ? -2.833 -1.015 31.236 1.00 94.19 207 SER A C 1
ATOM 1671 O O . SER A 1 207 ? -1.859 -1.481 31.824 1.00 94.19 207 SER A O 1
ATOM 1673 N N . LYS A 1 208 ? -3.462 -1.685 30.259 1.00 93.75 208 LYS A N 1
ATOM 1674 C CA . LYS A 1 208 ? -3.025 -2.999 29.759 1.00 93.75 208 LYS A CA 1
ATOM 1675 C C . LYS A 1 208 ? -1.668 -2.925 29.053 1.00 93.75 208 LYS A C 1
ATOM 1677 O O . LYS A 1 208 ? -0.812 -3.761 29.323 1.00 93.75 208 LYS A O 1
ATOM 1682 N N . ALA A 1 209 ? -1.452 -1.921 28.203 1.00 91.25 209 ALA A N 1
ATOM 1683 C CA . ALA A 1 209 ? -0.196 -1.739 27.475 1.00 91.25 209 ALA A CA 1
ATOM 1684 C C . ALA A 1 209 ? 0.995 -1.548 28.425 1.00 91.25 209 ALA A C 1
ATOM 1686 O O . ALA A 1 209 ? 2.017 -2.206 28.265 1.00 91.25 209 ALA A O 1
ATOM 1687 N N . LYS A 1 210 ? 0.833 -0.727 29.474 1.00 89.50 210 LYS A N 1
ATOM 1688 C CA . LYS A 1 210 ? 1.858 -0.547 30.516 1.00 89.50 210 LYS A CA 1
ATOM 1689 C C . LYS A 1 210 ? 2.229 -1.860 31.203 1.00 89.50 210 LYS A C 1
ATOM 1691 O O . LYS A 1 210 ? 3.405 -2.119 31.403 1.00 89.50 210 LYS A O 1
ATOM 1696 N N . LYS A 1 211 ? 1.243 -2.699 31.540 1.00 82.56 211 LYS A N 1
ATOM 1697 C CA . LYS A 1 211 ? 1.497 -4.009 32.160 1.00 82.56 211 LYS A CA 1
ATOM 1698 C C . LYS A 1 211 ? 2.242 -4.954 31.219 1.00 82.56 211 LYS A C 1
ATOM 1700 O O . LYS A 1 211 ? 3.158 -5.621 31.664 1.00 82.56 211 LYS A O 1
ATOM 1705 N N . ARG A 1 212 ? 1.887 -4.973 29.930 1.00 79.06 212 ARG A N 1
ATOM 1706 C CA . ARG A 1 212 ? 2.540 -5.809 28.906 1.00 79.06 212 ARG A CA 1
ATOM 1707 C C . ARG A 1 212 ? 3.993 -5.412 28.620 1.00 79.06 212 ARG A C 1
ATOM 1709 O O . ARG A 1 212 ? 4.717 -6.213 28.067 1.00 79.06 212 ARG A O 1
ATOM 1716 N N . TYR A 1 213 ? 4.394 -4.187 28.951 1.00 64.44 213 TYR A N 1
ATOM 1717 C CA . TYR A 1 213 ? 5.785 -3.739 28.834 1.00 64.44 213 TYR A CA 1
ATOM 1718 C C . TYR A 1 213 ? 6.637 -4.109 30.062 1.00 64.44 213 TYR A C 1
ATOM 1720 O O . TYR A 1 213 ? 7.859 -4.081 30.001 1.00 64.44 213 T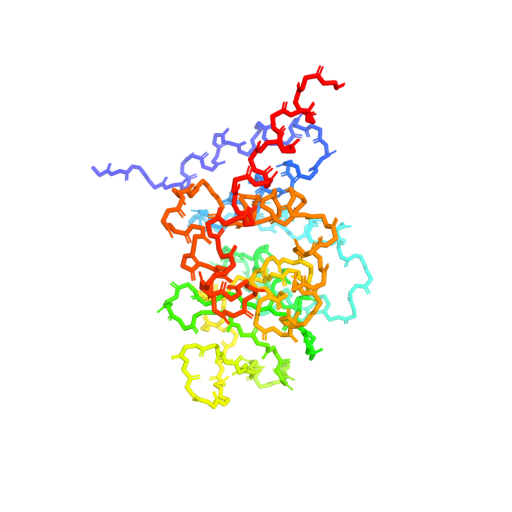YR A O 1
ATOM 1728 N N . LEU A 1 214 ? 5.998 -4.411 31.197 1.00 54.47 214 LEU A N 1
ATOM 1729 C CA . LEU A 1 214 ? 6.668 -4.723 32.465 1.00 54.47 214 LEU A CA 1
ATOM 1730 C C . LEU A 1 214 ? 6.918 -6.230 32.670 1.00 54.47 214 LEU A C 1
ATOM 1732 O O . LEU A 1 214 ? 7.464 -6.607 33.705 1.00 54.47 214 LEU A O 1
ATOM 1736 N N . TYR A 1 215 ? 6.526 -7.062 31.705 1.00 42.25 215 TYR A N 1
ATOM 1737 C CA . TYR A 1 215 ? 6.726 -8.513 31.648 1.00 42.25 215 TYR A CA 1
ATOM 1738 C C . TYR A 1 215 ? 7.154 -8.901 30.235 1.00 42.25 215 TYR A C 1
ATOM 1740 O O . TYR A 1 215 ? 7.860 -9.921 30.107 1.00 42.25 215 TYR A O 1
#

Secondary structure (DSSP, 8-state):
-PPPHHHHHHHHHHHHHTS-SSHHHHHHHHHHHHH--S--HHHHHHHHHHHHHH-TT-TTHHHHHHHTTTTTSS--TTHHHHHHHHHH--TT-EEEETTTTEEEEEEEEETTTTEEEEEESSS-SEEEEEHHHHHHHEEEE-TTSHHHHHHH-HHHHHHHHHH-HHHHHHHHHHHH-S--HHHHHHHHBTTTB-HHHHHHHHHHHHHHHHHHH--

Organism: NCBI:txid931172

InterPro domains:
  IPR060036 GRAD, helix-turn-helix domain [PF27167] (147-211)

Foldseek 3Di:
DPPQCQVVLVVVVVVLVPDPDDPVSLVVLLVSLQRHDPLDPVNLVVLLVSLCVVCVPPPCSVLLCVVQPSVVSPHNNNSVQLSVVVVQQDAQFWKQFQVPQGIWGFHDDDSVQQWTWTQTDNDDDIDIDHSVRCSVTIGGDGCLQLRNCLPPPLVVLLVCCVPQVLVSVVSCCVRVNDDDPVVVCVSDEPSRHDPVCSVVSVVVNVVVNVVVVVD

pLDDT: mean 92.65, std 9.28, range [42.25, 98.81]